Protein AF-A0A151RR38-F1 (afdb_monomer)

Secondary structure (DSSP, 8-state):
--HHHHHHHHHHHHHHHHHHHHHHHTT-EEEEETTEEEEE------THHHHHHHTTSS-HHHHHHHTTBTBTTGGGEEE-TTS-EEETTEEEPPS-HHHHHHHHHHHHHSTTT----HHHHHHHHTTTEE-TTHHHHHHHHHHT-HHHHHHT---SPP-PPP-PPPPPSSTTSSEEEEEE-SPPPPTT---EEEEEEETTT--EEEEEE-TT--HHHHHHHHHHHH-

Foldseek 3Di:
DPDVVVVVVVVVVVVVVVVVVVCVVLVWPWDDDPPDIDTDDDDDDDCLVVVLLVVPVPDPVLVVVVVVCPDPVNPQWDQDPSRFIGGVQAGERPPDPVNVCVLLCCCAVPPVNPRDALVVSCVVNVVHYDYPCSSVVSNVSSVPDPVNCVVPPPPDDDDDPDDDDDADPDWPPDKDWDKAAQAPQDPVRFGIWIWIAGRHVRDIDTHGHHPPDDPVRVVVVCVVPPD

Sequence (227 aa):
MGLGKSLHISSLMIHEMNLIEKFRDMSLSTIVSQDRIQLHVVQITSDLHGQIGEARVVNKFIQKKKRLVGQKDGEKFNIDQKGVLRFNDRIYVPNDSEIKKIILGEAHKSKLSIHPGATKMYQDLKRMFWWPKMKKEIAQYVATCLICQKAKIEHQKPTGMLQPLNIPEWKWDSIAMDFVVGLPRTIHKFDSIWVIVDRLTKSAHFLPINIRYSLEKLTELYIREIV

Solvent-accessible surface area (backbone atoms only — not comparable to full-atom values): 13826 Å² total; per-residue (Å²): 142,73,65,69,64,56,55,51,51,52,52,51,53,54,51,50,52,53,50,53,50,55,42,48,75,68,70,35,52,71,48,79,52,100,90,47,79,45,79,47,82,78,79,86,81,71,61,63,68,53,56,61,56,62,66,56,81,75,47,68,65,60,59,57,49,60,75,45,56,82,47,99,82,24,91,49,50,47,70,45,99,86,71,44,51,21,46,81,88,10,41,51,54,70,102,43,70,65,65,51,49,52,56,53,41,48,57,31,69,34,91,87,38,70,60,45,53,43,68,57,42,43,61,59,46,55,68,53,40,42,49,90,62,46,67,60,54,44,39,54,54,47,69,70,33,66,68,53,49,70,74,62,58,79,83,68,68,82,83,67,83,84,79,79,76,84,81,56,91,46,83,74,72,40,70,48,76,53,72,54,68,86,46,81,68,44,98,88,60,30,26,25,37,41,37,40,27,26,68,64,80,64,52,72,46,79,43,82,32,41,86,83,60,52,70,67,59,50,49,53,48,44,51,73,76,74,106

pLDDT: mean 77.0, std 17.87, range [40.34, 98.0]

InterPro domains:
  IPR012337 Ribonuclease H-like superfamily [SSF53098] (165-224)
  IPR041588 Integrase zinc-binding domain [PF17921] (97-152)

Structure (mmCIF, N/CA/C/O backbone):
data_AF-A0A151RR38-F1
#
_entry.id   AF-A0A151RR38-F1
#
loop_
_atom_site.group_PDB
_atom_site.id
_atom_site.type_symbol
_atom_site.label_atom_id
_atom_site.label_alt_id
_atom_site.label_comp_id
_atom_site.label_asym_id
_atom_site.label_entity_id
_atom_site.label_seq_id
_atom_site.pdbx_PDB_ins_code
_atom_site.Cartn_x
_atom_site.Cartn_y
_atom_site.Cartn_z
_atom_site.occupancy
_atom_site.B_iso_or_equiv
_atom_site.auth_seq_id
_atom_site.auth_comp_id
_atom_site.auth_asym_id
_atom_site.auth_atom_id
_atom_site.pdbx_PDB_model_num
ATOM 1 N N . MET A 1 1 ? -4.741 -54.712 -18.828 1.00 40.94 1 MET A N 1
ATOM 2 C CA . MET A 1 1 ? -4.699 -53.270 -18.485 1.00 40.94 1 MET A CA 1
ATOM 3 C C . MET A 1 1 ? -5.995 -52.884 -17.768 1.00 40.94 1 MET A C 1
ATOM 5 O O . MET A 1 1 ? -6.965 -52.578 -18.440 1.00 40.94 1 MET A O 1
ATOM 9 N N . GLY A 1 2 ? -6.068 -52.959 -16.433 1.00 44.19 2 GLY A N 1
ATOM 10 C CA . GLY A 1 2 ? -7.331 -52.691 -15.707 1.00 44.19 2 GLY A CA 1
ATOM 11 C C . GLY A 1 2 ? -7.201 -52.089 -14.302 1.00 44.19 2 GLY A C 1
ATOM 12 O O . GLY A 1 2 ? -8.190 -51.634 -13.746 1.00 44.19 2 GLY A O 1
ATOM 13 N N . LEU A 1 3 ? -5.992 -52.019 -13.737 1.00 40.66 3 LEU A N 1
ATOM 14 C CA . LEU A 1 3 ? -5.788 -51.642 -12.330 1.00 40.66 3 LEU A CA 1
ATOM 15 C C . LEU A 1 3 ? -5.740 -50.118 -12.085 1.00 40.66 3 LEU A C 1
ATOM 17 O O . LEU A 1 3 ? -6.120 -49.659 -11.015 1.00 40.66 3 LEU A O 1
ATOM 21 N N . GLY A 1 4 ? -5.343 -49.310 -13.078 1.00 42.28 4 GLY A N 1
ATOM 22 C CA . GLY A 1 4 ? -5.139 -47.861 -12.894 1.00 42.28 4 GLY A CA 1
ATOM 23 C C . GLY A 1 4 ? -6.421 -47.032 -12.728 1.00 42.28 4 GLY A C 1
ATOM 24 O O . GLY A 1 4 ? -6.436 -46.074 -11.963 1.00 42.28 4 GLY A O 1
ATOM 25 N N . LYS A 1 5 ? -7.520 -47.410 -13.400 1.00 40.34 5 LYS A N 1
ATOM 26 C CA . LYS A 1 5 ? -8.802 -46.684 -13.304 1.00 40.34 5 LYS A CA 1
ATOM 27 C C . LYS A 1 5 ? -9.519 -46.951 -11.977 1.00 40.34 5 LYS A C 1
ATOM 29 O O . LYS A 1 5 ? -10.080 -46.030 -11.398 1.00 40.34 5 LYS A O 1
ATOM 34 N N . SER A 1 6 ? -9.445 -48.188 -11.478 1.00 44.31 6 SER A N 1
ATOM 35 C CA . SER A 1 6 ? -10.013 -48.569 -10.179 1.00 44.31 6 SER A CA 1
ATOM 36 C C . SER A 1 6 ? -9.307 -47.851 -9.025 1.00 44.31 6 SER A C 1
ATOM 38 O O . SER A 1 6 ? -9.979 -47.261 -8.187 1.00 44.31 6 SER A O 1
ATOM 40 N N . LEU A 1 7 ? -7.969 -47.795 -9.032 1.00 50.72 7 LEU A N 1
ATOM 41 C CA . LEU A 1 7 ? -7.195 -47.066 -8.018 1.00 50.72 7 LEU A CA 1
ATOM 42 C C . LEU A 1 7 ? -7.486 -45.556 -8.019 1.00 50.72 7 LEU A C 1
ATOM 44 O O . LEU A 1 7 ? -7.574 -44.949 -6.954 1.00 50.72 7 LEU A O 1
ATOM 48 N N . HIS A 1 8 ? -7.678 -44.953 -9.196 1.00 40.53 8 HIS A N 1
ATOM 49 C CA . HIS A 1 8 ? -8.005 -43.530 -9.302 1.00 40.53 8 HIS A CA 1
ATOM 50 C C . HIS A 1 8 ? -9.407 -43.210 -8.759 1.00 40.53 8 HIS A C 1
ATOM 52 O O . HIS A 1 8 ? -9.566 -42.240 -8.022 1.00 40.53 8 HIS A O 1
ATOM 58 N N . ILE A 1 9 ? -10.402 -44.058 -9.046 1.00 43.72 9 ILE A N 1
ATOM 59 C CA . ILE A 1 9 ? -11.765 -43.921 -8.504 1.00 43.72 9 ILE A CA 1
ATOM 60 C C . ILE A 1 9 ? -11.765 -44.103 -6.981 1.00 43.72 9 ILE A C 1
ATOM 62 O O . ILE A 1 9 ? -12.357 -43.292 -6.274 1.00 43.72 9 ILE A O 1
ATOM 66 N N . SER A 1 10 ? -11.039 -45.095 -6.457 1.00 48.09 10 SER A N 1
ATOM 67 C CA . SER A 1 10 ? -10.891 -45.282 -5.008 1.00 48.09 10 SER A CA 1
ATOM 68 C C . SER A 1 10 ? -10.218 -44.078 -4.339 1.00 48.09 10 SER A C 1
ATOM 70 O O . SER A 1 10 ? -10.642 -43.653 -3.268 1.00 48.09 10 SER A O 1
ATOM 72 N N . SER A 1 11 ? -9.213 -43.473 -4.982 1.00 48.94 11 SER A N 1
ATOM 73 C CA . SER A 1 11 ? -8.561 -42.255 -4.483 1.00 48.94 11 SER A CA 1
ATOM 74 C C . SER A 1 11 ? -9.498 -41.043 -4.463 1.00 48.94 11 SER A C 1
ATOM 76 O O . SER A 1 11 ? -9.410 -40.238 -3.537 1.00 48.94 11 SER A O 1
ATOM 78 N N . LEU A 1 12 ? -10.373 -40.895 -5.464 1.00 48.50 12 LEU A N 1
ATOM 79 C CA . LEU A 1 12 ? -11.373 -39.822 -5.515 1.00 48.50 12 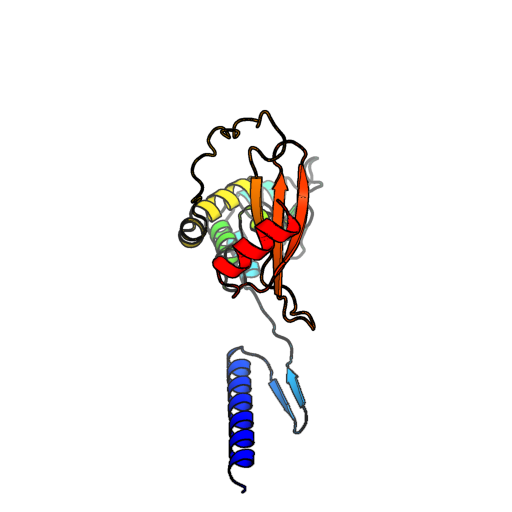LEU A CA 1
ATOM 80 C C . LEU A 1 12 ? -12.431 -39.998 -4.414 1.00 48.50 12 LEU A C 1
ATOM 82 O O . LEU A 1 12 ? -12.728 -39.038 -3.708 1.00 48.50 12 LEU A O 1
ATOM 86 N N . MET A 1 13 ? -12.894 -41.233 -4.194 1.00 58.41 13 MET A N 1
ATOM 87 C CA . MET A 1 13 ? -13.847 -41.580 -3.129 1.00 58.41 13 MET A CA 1
ATOM 88 C C . MET A 1 13 ? -13.268 -41.308 -1.731 1.00 58.41 13 MET A C 1
ATOM 90 O O . MET A 1 13 ? -13.941 -40.743 -0.873 1.00 58.41 13 MET A O 1
ATOM 94 N N . ILE A 1 14 ? -11.991 -41.641 -1.500 1.00 59.41 14 ILE A N 1
ATOM 95 C CA . ILE A 1 14 ? -11.304 -41.343 -0.230 1.00 59.41 14 ILE A CA 1
ATOM 96 C C . ILE A 1 14 ? -11.197 -39.828 -0.007 1.00 59.41 14 ILE A C 1
ATOM 98 O O . ILE A 1 14 ? -11.383 -39.354 1.114 1.00 59.41 14 ILE A O 1
ATOM 102 N N . HIS A 1 15 ? -10.913 -39.054 -1.060 1.00 59.53 15 HIS A N 1
ATOM 103 C CA . HIS A 1 15 ? -10.821 -37.596 -0.958 1.00 59.53 15 HIS A CA 1
ATOM 104 C C . HIS A 1 15 ? -12.177 -36.954 -0.645 1.00 59.53 15 HIS A C 1
ATOM 106 O O . HIS A 1 15 ? -12.242 -36.032 0.166 1.00 59.53 15 HIS A O 1
ATOM 112 N N . GLU A 1 16 ? -13.252 -37.475 -1.237 1.00 59.88 16 GLU A N 1
ATOM 113 C CA . GLU A 1 16 ? -14.625 -37.047 -0.975 1.00 59.88 16 GLU A CA 1
ATOM 114 C C . GLU A 1 16 ? -15.041 -37.331 0.475 1.00 59.88 16 GLU A C 1
ATOM 116 O O . GLU A 1 16 ? -15.534 -36.431 1.155 1.00 59.88 16 GLU A O 1
ATOM 121 N N . MET A 1 17 ? -14.741 -38.525 1.002 1.00 62.09 17 MET A N 1
ATOM 122 C CA . MET A 1 17 ? -15.005 -38.849 2.411 1.00 62.09 17 MET A CA 1
ATOM 123 C C . MET A 1 17 ? -14.223 -37.950 3.376 1.00 62.09 17 MET A C 1
ATOM 125 O O . MET A 1 17 ? -14.782 -37.478 4.364 1.00 62.09 17 MET A O 1
ATOM 129 N N . ASN A 1 18 ? -12.964 -37.637 3.059 1.00 67.88 18 ASN A N 1
ATOM 130 C CA . ASN A 1 18 ? -12.144 -36.723 3.859 1.00 67.88 18 ASN A CA 1
ATOM 131 C C . ASN A 1 18 ? -12.703 -35.285 3.839 1.00 67.88 18 ASN A C 1
ATOM 133 O O . ASN A 1 18 ? -12.650 -34.563 4.835 1.00 67.88 18 ASN A O 1
ATOM 137 N N . LEU A 1 19 ? -13.270 -34.861 2.705 1.00 61.22 19 LEU A N 1
ATOM 138 C CA . LEU A 1 19 ? -13.961 -33.578 2.582 1.00 61.22 19 LEU A CA 1
ATOM 139 C C . LEU A 1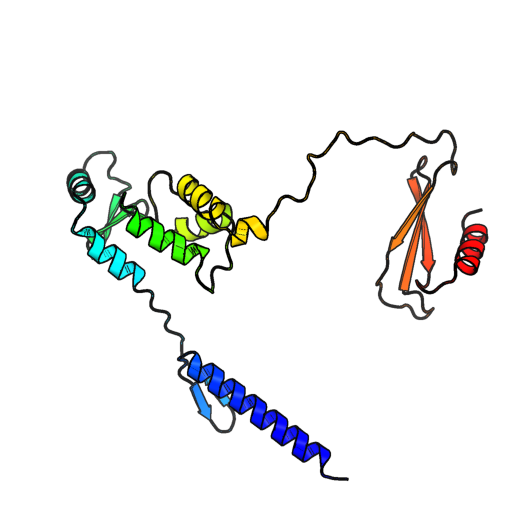 19 ? -15.234 -33.554 3.442 1.00 61.22 19 LEU A C 1
ATOM 141 O O . LEU A 1 19 ? -15.478 -32.576 4.145 1.00 61.22 19 LEU A O 1
ATOM 145 N N . ILE A 1 20 ? -16.013 -34.640 3.425 1.00 62.16 20 ILE A N 1
ATOM 146 C CA . ILE A 1 20 ? -17.238 -34.799 4.224 1.00 62.16 20 ILE A CA 1
ATOM 147 C C . ILE A 1 20 ? -16.928 -34.768 5.728 1.00 62.16 20 ILE A C 1
ATOM 149 O O . ILE A 1 20 ? -17.644 -34.096 6.472 1.00 62.16 20 ILE A O 1
ATOM 153 N N . GLU A 1 21 ? -15.857 -35.426 6.180 1.00 63.53 21 GLU A N 1
ATOM 154 C CA . GLU A 1 21 ? -15.401 -35.348 7.577 1.00 63.53 21 GLU A CA 1
ATOM 155 C C . GLU A 1 21 ? -15.015 -33.919 7.966 1.00 63.53 21 GLU A C 1
ATOM 157 O O . GLU A 1 21 ? -15.527 -33.399 8.954 1.00 63.53 21 GLU A O 1
ATOM 162 N N . LYS A 1 22 ? -14.238 -33.219 7.130 1.00 63.91 22 LYS A N 1
ATOM 163 C CA . LYS A 1 22 ? -13.900 -31.805 7.370 1.00 63.91 22 LYS A CA 1
ATOM 164 C C . LYS A 1 22 ? -15.134 -30.902 7.421 1.00 63.91 22 LYS A C 1
ATOM 166 O O . LYS A 1 22 ? -15.155 -29.940 8.186 1.00 63.91 22 LYS A O 1
ATOM 171 N N . PHE A 1 23 ? -16.167 -31.185 6.624 1.00 61.91 23 PHE A N 1
ATOM 172 C CA . PHE A 1 23 ? -17.433 -30.454 6.694 1.00 61.91 23 PHE A CA 1
ATOM 173 C C . PHE A 1 23 ? -18.220 -30.766 7.974 1.00 61.91 23 PHE A C 1
ATOM 175 O O . PHE A 1 23 ? -18.794 -29.843 8.556 1.00 61.91 23 PHE A O 1
ATOM 182 N N . ARG A 1 24 ? -18.205 -32.016 8.458 1.00 60.59 24 ARG A N 1
ATOM 183 C CA . ARG A 1 24 ? -18.766 -32.374 9.775 1.00 60.59 24 ARG A CA 1
ATOM 184 C C . ARG A 1 24 ? -18.029 -31.682 10.921 1.00 60.59 24 ARG A C 1
ATOM 186 O O . ARG A 1 24 ? -18.691 -31.155 11.811 1.00 60.59 24 ARG A O 1
ATOM 193 N N . ASP A 1 25 ? -16.702 -31.604 10.859 1.00 63.16 25 ASP A N 1
ATOM 194 C CA . ASP A 1 25 ? -15.873 -30.919 11.863 1.00 63.16 25 ASP A CA 1
ATOM 195 C C . ASP A 1 25 ? -16.155 -29.409 11.937 1.00 63.16 25 ASP A C 1
ATOM 197 O O . ASP A 1 25 ? -15.950 -28.776 12.972 1.00 63.16 25 ASP A O 1
ATOM 201 N N . MET A 1 26 ? -16.668 -28.816 10.853 1.00 61.44 26 MET A N 1
ATOM 202 C CA . MET A 1 26 ? -17.114 -27.418 10.807 1.00 61.44 26 MET A CA 1
ATOM 203 C C . MET A 1 26 ? -18.548 -27.207 11.333 1.00 61.44 26 MET A C 1
ATOM 205 O O . MET A 1 26 ? -19.105 -26.121 11.161 1.00 61.44 26 MET A O 1
ATOM 209 N N . SER A 1 27 ? -19.149 -28.215 11.979 1.00 58.12 27 SER A N 1
ATOM 210 C CA . SER A 1 27 ? -20.523 -28.192 12.511 1.00 58.12 27 SER A CA 1
ATOM 211 C C . SER A 1 27 ? -21.588 -27.857 11.457 1.00 58.12 27 SER A C 1
ATOM 213 O O . SER A 1 27 ? -22.626 -27.268 11.765 1.00 58.12 27 SER A O 1
ATOM 215 N N . LEU A 1 28 ? -21.337 -28.223 10.196 1.00 60.84 28 LEU A N 1
ATOM 216 C CA . LEU A 1 28 ? -22.297 -28.085 9.103 1.00 60.84 28 LEU A CA 1
ATOM 217 C C . LEU A 1 28 ? -23.291 -29.245 9.142 1.00 60.84 28 LEU A C 1
ATOM 219 O O . LEU A 1 28 ? -22.895 -30.411 9.194 1.00 60.84 28 LEU A O 1
ATOM 223 N N . SER A 1 29 ? -24.587 -28.949 9.039 1.00 61.28 29 SER A N 1
ATOM 224 C CA . SER A 1 29 ? -25.578 -29.997 8.787 1.00 61.28 29 SER A CA 1
ATOM 225 C C . SER A 1 29 ? -25.426 -30.463 7.336 1.00 61.28 29 SER A C 1
ATOM 227 O O . SER A 1 29 ? -25.749 -29.748 6.390 1.00 61.28 29 SER A O 1
ATOM 229 N N . THR A 1 30 ? -24.855 -31.654 7.166 1.00 60.41 30 THR A N 1
ATOM 230 C CA . THR A 1 30 ? -24.558 -32.269 5.867 1.00 60.41 30 THR A CA 1
ATOM 231 C C . THR A 1 30 ? -25.521 -33.429 5.634 1.00 60.41 30 THR A C 1
ATOM 233 O O . THR A 1 30 ? -25.564 -34.375 6.420 1.00 60.41 30 THR A O 1
ATOM 236 N N . ILE A 1 31 ? -26.306 -33.366 4.559 1.00 65.62 31 ILE A N 1
ATOM 237 C CA . ILE A 1 31 ? -27.141 -34.486 4.109 1.00 65.62 31 ILE A CA 1
ATOM 238 C C . ILE A 1 31 ? -26.537 -35.004 2.810 1.00 65.62 31 ILE A C 1
ATOM 240 O O . ILE A 1 31 ? -26.473 -34.289 1.809 1.00 65.62 31 ILE A O 1
ATOM 244 N N . VAL A 1 32 ? -26.079 -36.253 2.835 1.00 65.75 32 VAL A N 1
ATOM 245 C CA . VAL A 1 32 ? -25.532 -36.940 1.663 1.00 65.75 32 VAL A CA 1
ATOM 246 C C . VAL A 1 32 ? -26.615 -37.862 1.111 1.00 65.75 32 VAL A C 1
ATOM 248 O O . VAL A 1 32 ? -27.095 -38.752 1.808 1.00 65.75 32 VAL A O 1
ATOM 251 N N . SER A 1 33 ? -27.030 -37.617 -0.128 1.00 71.25 33 SER A N 1
ATOM 252 C CA . SER A 1 33 ? -27.881 -38.510 -0.924 1.00 71.25 33 SER A CA 1
ATOM 253 C C . SER A 1 33 ? -27.053 -39.126 -2.052 1.00 71.25 33 SER A C 1
ATOM 255 O O . SER A 1 33 ? -25.988 -38.607 -2.371 1.00 71.25 33 SER A O 1
ATOM 257 N N . GLN A 1 34 ? -27.563 -40.186 -2.688 1.00 67.88 34 GLN A N 1
ATOM 258 C CA . GLN A 1 34 ? -26.846 -40.946 -3.726 1.00 67.88 34 GLN A CA 1
ATOM 259 C C . GLN A 1 34 ? -26.250 -40.076 -4.853 1.00 67.88 34 GLN A C 1
ATOM 261 O O . GLN A 1 34 ? -25.154 -40.380 -5.302 1.00 67.88 34 GLN A O 1
ATOM 266 N N . ASP A 1 35 ? -26.904 -38.963 -5.219 1.00 65.19 35 ASP A N 1
ATOM 267 C CA . ASP A 1 35 ? -26.473 -38.080 -6.320 1.00 65.19 35 ASP A CA 1
ATOM 268 C C . ASP A 1 35 ? -26.217 -36.616 -5.909 1.00 65.19 35 ASP A C 1
ATOM 270 O O . ASP A 1 35 ? -26.013 -35.749 -6.762 1.00 65.19 35 ASP A O 1
ATOM 274 N N . ARG A 1 36 ? -26.290 -36.276 -4.614 1.00 52.12 36 ARG A N 1
ATOM 275 C CA . ARG A 1 36 ? -26.117 -34.880 -4.169 1.00 52.12 36 ARG A CA 1
ATOM 276 C C . ARG A 1 36 ? -25.706 -34.756 -2.713 1.00 52.12 36 ARG A C 1
ATOM 278 O O . ARG A 1 36 ? -26.236 -35.440 -1.840 1.00 52.12 36 ARG A O 1
ATOM 285 N N . ILE A 1 37 ? -24.842 -33.780 -2.459 1.00 64.56 37 ILE A N 1
ATOM 286 C CA . ILE A 1 37 ? -24.476 -33.320 -1.121 1.00 64.56 37 ILE A CA 1
ATOM 287 C C . ILE A 1 37 ? -25.211 -32.002 -0.869 1.00 64.56 37 ILE A C 1
ATOM 289 O O . ILE A 1 37 ? -25.023 -31.030 -1.602 1.00 64.56 37 ILE A O 1
ATOM 293 N N . GLN A 1 38 ? -26.065 -31.968 0.152 1.00 60.75 38 GLN A N 1
ATOM 294 C CA . GLN A 1 38 ? -26.758 -30.759 0.595 1.00 60.75 38 GLN A CA 1
ATOM 295 C C . GLN A 1 38 ? -26.143 -30.256 1.902 1.00 60.75 38 GLN A C 1
ATOM 297 O O . GLN A 1 38 ? -26.031 -30.995 2.882 1.00 60.75 38 GLN A O 1
ATOM 302 N N . LEU A 1 39 ? -25.741 -28.985 1.897 1.00 58.25 39 LEU A N 1
ATOM 303 C CA . LEU A 1 39 ? -25.210 -28.272 3.054 1.00 58.25 39 LEU A CA 1
ATOM 304 C C . LEU A 1 39 ? -26.298 -27.341 3.590 1.00 58.25 39 LEU A C 1
ATOM 306 O O . LEU A 1 39 ? -26.732 -26.425 2.890 1.00 58.25 39 LEU A O 1
ATOM 310 N N . HIS A 1 40 ? -26.737 -27.569 4.822 1.00 61.81 40 HIS A N 1
ATOM 311 C CA . HIS A 1 40 ? -27.640 -26.670 5.529 1.00 61.81 40 HIS A CA 1
ATOM 312 C C . HIS A 1 40 ? -26.851 -25.632 6.353 1.00 61.81 40 HIS A C 1
ATOM 314 O O . HIS A 1 40 ? -25.685 -25.816 6.700 1.00 61.81 40 HIS A O 1
ATOM 320 N N . VAL A 1 41 ? -27.507 -24.489 6.574 1.00 56.06 41 VAL A N 1
ATOM 321 C CA . VAL A 1 41 ? -26.966 -23.190 7.017 1.00 56.06 41 VAL A CA 1
ATOM 322 C C . VAL A 1 41 ? -25.975 -23.276 8.189 1.00 56.06 41 VAL A C 1
ATOM 324 O O . VAL A 1 41 ? -26.289 -23.824 9.242 1.00 56.06 41 VAL A O 1
ATOM 327 N N . VAL A 1 42 ? -24.815 -22.618 8.041 1.00 53.19 42 VAL A N 1
ATOM 328 C CA . VAL A 1 42 ? -23.936 -22.255 9.167 1.00 53.19 42 VAL A CA 1
ATOM 329 C C . VAL A 1 42 ? -24.614 -21.148 9.968 1.00 53.19 42 VAL A C 1
ATOM 331 O O . VAL A 1 42 ? -24.698 -20.007 9.508 1.00 53.19 42 VAL A O 1
ATOM 334 N N . GLN A 1 43 ? -25.049 -21.446 11.188 1.00 45.62 43 GLN A N 1
ATOM 335 C CA . GLN A 1 43 ? -25.495 -20.413 12.115 1.00 45.62 43 GLN A CA 1
ATOM 336 C C . GLN A 1 43 ? -24.322 -19.981 13.005 1.00 45.62 43 GLN A C 1
ATOM 338 O O . GLN A 1 43 ? -24.063 -20.566 14.051 1.00 45.62 43 GLN A O 1
ATOM 343 N N . ILE A 1 44 ? -23.591 -18.945 12.580 1.00 50.34 44 ILE A N 1
ATOM 344 C CA . ILE A 1 44 ? -22.544 -18.323 13.404 1.00 50.34 44 ILE A CA 1
ATOM 345 C C . ILE A 1 44 ? -23.229 -17.431 14.443 1.00 50.34 44 ILE A C 1
ATOM 347 O O . ILE A 1 44 ? -23.639 -16.310 14.141 1.00 50.34 44 ILE A O 1
ATOM 351 N N . THR A 1 45 ? -23.372 -17.917 15.673 1.00 45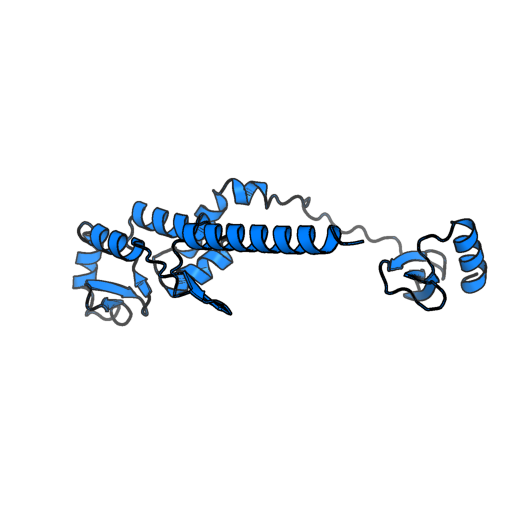.06 45 THR A N 1
ATOM 352 C CA . THR A 1 45 ? -23.824 -17.093 16.799 1.00 45.06 45 THR A CA 1
ATOM 353 C C . THR A 1 45 ? -22.617 -16.515 17.526 1.00 45.06 45 THR A C 1
ATOM 355 O O . THR A 1 45 ? -21.805 -17.260 18.065 1.00 45.06 45 THR A O 1
ATOM 358 N N . SER A 1 46 ? -22.499 -15.188 17.561 1.00 52.12 46 SER A N 1
ATOM 359 C CA . SER A 1 46 ? -21.558 -14.492 18.441 1.00 52.12 46 SER A CA 1
ATOM 360 C C . SER A 1 46 ? -22.294 -14.079 19.718 1.00 52.12 46 SER A C 1
ATOM 362 O O . SER A 1 46 ? -23.265 -13.320 19.660 1.00 52.12 46 SER A O 1
ATOM 364 N N . ASP A 1 47 ? -21.842 -14.570 20.873 1.00 55.09 47 ASP A N 1
ATOM 365 C CA . ASP A 1 47 ? -22.358 -14.193 22.198 1.00 55.09 47 ASP A CA 1
ATOM 366 C C . ASP A 1 47 ? -21.937 -12.773 22.621 1.00 55.09 47 ASP A C 1
ATOM 368 O O . ASP A 1 47 ? -22.420 -12.246 23.622 1.00 55.09 47 ASP A O 1
ATOM 372 N N . LEU A 1 48 ? -21.091 -12.116 21.824 1.00 56.19 48 LEU A N 1
ATOM 373 C CA . LEU A 1 48 ? -20.548 -10.782 22.062 1.00 56.19 48 LEU A CA 1
ATOM 374 C C . LEU A 1 48 ? -21.663 -9.747 22.274 1.00 56.19 48 LEU A C 1
ATOM 376 O O . LEU A 1 48 ? -21.546 -8.859 23.114 1.00 56.19 48 LEU A O 1
ATOM 380 N N . HIS A 1 49 ? -22.797 -9.893 21.581 1.00 52.72 49 HIS A N 1
ATOM 381 C CA . HIS A 1 49 ? -23.982 -9.058 21.809 1.00 52.72 49 HIS A CA 1
ATOM 382 C C . HIS A 1 49 ? -24.624 -9.272 23.193 1.00 52.72 49 HIS A C 1
ATOM 384 O O . HIS A 1 49 ? -25.134 -8.308 23.771 1.00 52.72 49 HIS A O 1
ATOM 390 N N . GLY A 1 50 ? -24.598 -10.502 23.716 1.00 51.81 50 GLY A N 1
ATOM 391 C CA . GLY A 1 50 ? -25.076 -10.868 25.053 1.00 51.81 50 GLY A CA 1
ATOM 392 C C . GLY A 1 50 ? -24.117 -10.418 26.155 1.00 51.81 50 GLY A C 1
ATOM 393 O O . GLY A 1 50 ? -24.554 -9.771 27.103 1.00 51.81 50 GLY A O 1
ATOM 394 N N . GLN A 1 51 ? -22.807 -10.607 25.965 1.00 54.59 51 GLN A N 1
ATOM 395 C CA . GLN A 1 51 ? -21.769 -10.137 26.894 1.00 54.59 51 GLN A CA 1
ATOM 396 C C . GLN A 1 51 ? -21.747 -8.600 27.015 1.00 54.59 51 GLN A C 1
ATOM 398 O O . GLN A 1 51 ? -21.667 -8.048 28.114 1.00 54.59 51 GLN A O 1
ATOM 403 N N . ILE A 1 52 ? -21.912 -7.876 25.897 1.00 55.47 52 ILE A N 1
ATOM 404 C CA . ILE A 1 52 ? -22.119 -6.413 25.907 1.00 55.47 52 ILE A CA 1
ATOM 405 C C . ILE A 1 52 ? -23.443 -6.058 26.604 1.00 55.47 52 ILE A C 1
ATOM 407 O O . ILE A 1 52 ? -23.570 -4.965 27.153 1.00 55.47 52 ILE A O 1
ATOM 411 N N . GLY A 1 53 ? -24.437 -6.949 26.566 1.00 53.19 53 GLY A N 1
ATOM 412 C CA . GLY A 1 53 ? -25.712 -6.839 27.272 1.00 53.19 53 GLY A CA 1
ATOM 413 C C . GLY A 1 53 ? -25.570 -6.897 28.795 1.00 53.19 53 GLY A C 1
ATOM 414 O O . GLY A 1 53 ? -26.106 -6.027 29.478 1.00 53.19 53 GLY A O 1
ATOM 415 N N . GLU A 1 54 ? -24.816 -7.862 29.318 1.00 48.59 54 GLU A N 1
ATOM 416 C CA . GLU A 1 54 ? -24.617 -8.079 30.761 1.00 48.59 54 GLU A CA 1
ATOM 417 C C . GLU A 1 54 ? -23.684 -7.042 31.397 1.00 48.59 54 GLU A C 1
ATOM 419 O O . GLU A 1 54 ? -23.978 -6.508 32.471 1.00 48.59 54 GLU A O 1
ATOM 424 N N . ALA A 1 55 ? -22.631 -6.623 30.686 1.00 49.69 55 ALA A N 1
ATOM 425 C CA . ALA A 1 55 ? -21.719 -5.575 31.153 1.00 49.69 55 ALA A CA 1
ATOM 426 C C . ALA A 1 55 ? -22.394 -4.184 31.318 1.00 49.69 55 ALA A C 1
ATOM 428 O O . ALA A 1 55 ? -21.785 -3.225 31.801 1.00 49.69 55 ALA A O 1
ATOM 429 N N . ARG A 1 56 ? -23.681 -4.041 30.956 1.00 52.03 56 ARG A N 1
ATOM 430 C CA . ARG A 1 56 ? -24.464 -2.792 31.067 1.00 52.03 56 ARG A CA 1
ATOM 431 C C . ARG A 1 56 ? -25.053 -2.512 32.439 1.00 52.03 56 ARG A C 1
ATOM 433 O O . ARG A 1 56 ? -25.467 -1.372 32.662 1.00 52.03 56 ARG A O 1
ATOM 440 N N . VAL A 1 57 ? -25.093 -3.482 33.352 1.00 49.00 57 VAL A N 1
ATOM 441 C CA . VAL A 1 57 ? -25.695 -3.260 34.681 1.00 49.00 57 VAL A CA 1
ATOM 442 C C . VAL A 1 57 ? -24.826 -2.331 35.547 1.00 49.00 57 VAL A C 1
ATOM 444 O O . VAL A 1 57 ? -25.337 -1.640 36.424 1.00 49.00 57 VAL A O 1
ATOM 447 N N . VAL A 1 58 ? -23.528 -2.208 35.247 1.00 46.22 58 VAL A N 1
ATOM 448 C CA . VAL A 1 58 ? -22.562 -1.573 36.161 1.00 46.22 58 VAL A CA 1
ATOM 449 C C . VAL A 1 58 ? -22.345 -0.073 35.898 1.00 46.22 58 VAL A C 1
ATOM 451 O O . VAL A 1 58 ? -21.926 0.671 36.788 1.00 46.22 58 VAL A O 1
ATOM 454 N N . ASN A 1 59 ? -22.640 0.441 34.698 1.00 52.66 59 ASN A N 1
ATOM 455 C CA . ASN A 1 59 ? -22.132 1.763 34.329 1.00 52.66 59 ASN A CA 1
ATOM 456 C C . ASN A 1 59 ? -23.091 2.924 34.678 1.00 52.66 59 ASN A C 1
ATOM 458 O O . ASN A 1 59 ? -24.008 3.261 33.919 1.00 52.66 59 ASN A O 1
ATOM 462 N N . LYS A 1 60 ? -22.809 3.609 35.801 1.00 54.84 60 LYS A N 1
ATOM 463 C CA . LYS A 1 60 ? -23.464 4.860 36.260 1.00 54.84 60 LYS A CA 1
ATOM 464 C C . LYS A 1 60 ? -23.577 5.935 35.158 1.00 54.84 60 LYS A C 1
ATOM 466 O O . LYS A 1 60 ? -24.492 6.758 35.193 1.00 54.84 60 LYS A O 1
ATOM 471 N N . PHE A 1 61 ? -22.701 5.916 34.146 1.00 53.47 61 PHE A N 1
ATOM 472 C CA . PHE A 1 61 ? -22.728 6.848 33.012 1.00 53.47 61 PHE A CA 1
ATOM 473 C C . PHE A 1 61 ? -23.901 6.604 32.047 1.00 53.47 61 PHE A C 1
ATOM 475 O O . PHE A 1 61 ? -24.510 7.561 31.565 1.00 53.47 61 PHE A O 1
ATOM 482 N N . ILE A 1 62 ? -24.267 5.338 31.802 1.00 56.72 62 ILE A N 1
ATOM 483 C CA . ILE A 1 62 ? -25.430 4.985 30.971 1.00 56.72 62 ILE A CA 1
ATOM 484 C C . ILE A 1 62 ? -26.707 5.443 31.675 1.00 56.72 62 ILE A C 1
ATOM 486 O O . ILE A 1 62 ? -27.575 6.029 31.040 1.00 56.72 62 ILE A O 1
ATOM 490 N N . GLN A 1 63 ? -26.797 5.255 32.995 1.00 57.38 63 GLN A N 1
ATOM 491 C CA . GLN A 1 63 ? -27.936 5.730 33.786 1.00 57.38 63 GLN A CA 1
ATOM 492 C C . GLN A 1 63 ? -28.047 7.263 33.783 1.00 57.38 63 GLN A C 1
ATOM 494 O O . GLN A 1 63 ? -29.146 7.795 33.634 1.00 57.38 63 GLN A O 1
ATOM 499 N N . LYS A 1 64 ? -26.920 7.986 33.874 1.00 57.19 64 LYS A N 1
ATOM 500 C CA . LYS A 1 64 ? -26.901 9.458 33.817 1.00 57.19 64 LYS A CA 1
ATOM 501 C C . LYS A 1 64 ? -27.336 9.992 32.448 1.00 57.19 64 LYS A C 1
ATOM 503 O O . LYS A 1 64 ? -28.097 10.951 32.397 1.00 57.19 64 LYS A O 1
ATOM 508 N N . LYS A 1 65 ? -26.921 9.351 31.345 1.00 57.28 65 LYS A N 1
ATOM 509 C CA . LYS A 1 65 ? -27.378 9.720 29.994 1.00 57.28 65 LYS A CA 1
ATOM 510 C C . LYS A 1 65 ? -28.799 9.258 29.674 1.00 57.28 65 LYS A C 1
ATOM 512 O O . LYS A 1 65 ? -29.486 9.996 28.985 1.00 57.28 65 LYS A O 1
ATOM 517 N N . LYS A 1 66 ? -29.276 8.131 30.221 1.00 56.41 66 LYS A N 1
ATOM 518 C CA . LYS A 1 66 ? -30.695 7.725 30.141 1.00 56.41 66 LYS A CA 1
ATOM 519 C C . LYS A 1 66 ? -31.632 8.826 30.657 1.00 56.41 66 LYS A C 1
ATOM 521 O O . LYS A 1 66 ? -32.683 9.026 30.072 1.00 56.41 66 LYS A O 1
ATOM 526 N N . ARG A 1 67 ? -31.225 9.577 31.692 1.00 53.38 67 ARG A N 1
ATOM 527 C CA . ARG A 1 67 ? -31.976 10.733 32.228 1.00 53.38 67 ARG A CA 1
ATOM 528 C C . ARG A 1 67 ? -31.922 11.992 31.347 1.00 53.38 67 ARG A C 1
ATOM 530 O O . ARG A 1 67 ? -32.708 12.900 31.562 1.00 53.38 67 ARG A O 1
ATOM 537 N N . LEU A 1 68 ? -30.990 12.057 30.393 1.00 51.88 68 LEU A N 1
ATOM 538 C CA . LEU A 1 68 ? -30.794 13.187 29.472 1.00 51.88 68 LEU A CA 1
ATOM 539 C C . LEU A 1 68 ? -31.379 12.924 28.072 1.00 51.88 68 LEU A C 1
ATOM 541 O O . LEU A 1 68 ? -31.402 13.835 27.245 1.00 51.88 68 LEU A O 1
ATOM 545 N N . VAL A 1 69 ? -31.854 11.701 27.797 1.00 53.31 69 VAL A N 1
ATOM 546 C CA . VAL A 1 69 ? -32.636 11.376 26.594 1.00 53.31 69 VAL A CA 1
ATOM 547 C C . VAL A 1 69 ? -33.986 12.087 26.732 1.00 53.31 69 VAL A C 1
ATOM 549 O O . VAL A 1 69 ? -34.873 11.608 27.430 1.00 53.31 69 VAL A O 1
ATOM 552 N N . GLY A 1 70 ? -34.087 13.287 26.155 1.00 51.91 70 GLY A N 1
ATOM 553 C CA . GLY A 1 70 ? -35.2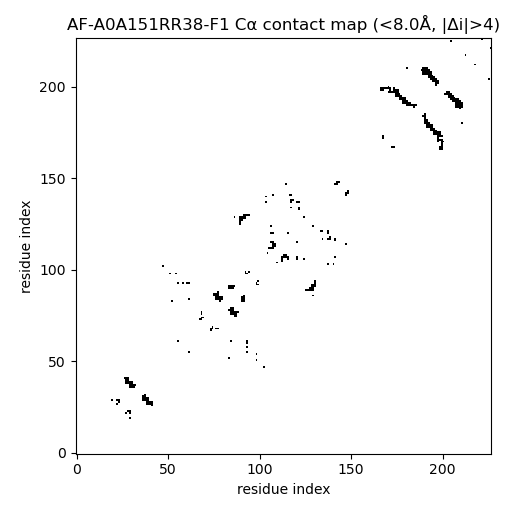59 14.163 26.272 1.00 51.91 70 GLY A CA 1
ATOM 554 C C . GLY A 1 70 ? -34.959 15.670 26.273 1.00 51.91 70 GLY A C 1
ATOM 555 O O . GLY A 1 70 ? -35.882 16.461 26.123 1.00 51.91 70 GLY A O 1
ATOM 556 N N . GLN A 1 71 ? -33.696 16.099 26.398 1.00 49.12 71 GLN A N 1
ATOM 557 C CA . GLN A 1 71 ? -33.291 17.498 26.158 1.00 49.12 71 GLN A CA 1
ATOM 558 C C . GLN A 1 71 ? -32.476 17.619 24.867 1.00 49.12 71 GLN A C 1
ATOM 560 O O . GLN A 1 71 ? -31.845 16.648 24.472 1.00 49.12 71 GLN A O 1
ATOM 565 N N . LYS A 1 72 ? -32.507 18.806 24.235 1.00 46.28 72 LYS A N 1
ATOM 566 C CA . LYS A 1 72 ? -32.143 19.175 22.840 1.00 46.28 72 LYS A CA 1
ATOM 567 C C . LYS A 1 72 ? -30.911 18.519 22.159 1.00 46.28 72 LYS A C 1
ATOM 569 O O . LYS A 1 72 ? -30.817 18.593 20.944 1.00 46.28 72 LYS A O 1
ATOM 574 N N . ASP A 1 73 ? -30.025 17.828 22.878 1.00 47.12 73 ASP A N 1
ATOM 575 C CA . ASP A 1 73 ? -28.952 16.962 22.335 1.00 47.12 73 ASP A CA 1
ATOM 576 C C . ASP A 1 73 ? -29.367 15.476 22.151 1.00 47.12 73 ASP A C 1
ATOM 578 O O . ASP A 1 73 ? -28.581 14.632 21.704 1.00 47.12 73 ASP A O 1
ATOM 582 N N . GLY A 1 74 ? -30.599 15.130 22.537 1.00 51.50 74 GLY A N 1
ATOM 583 C CA . GLY A 1 74 ? -31.144 13.773 22.615 1.00 51.50 74 GLY A CA 1
ATOM 584 C C . GLY A 1 74 ? -31.660 13.189 21.301 1.00 51.50 74 GLY A C 1
ATOM 585 O O . GLY A 1 74 ? -31.879 11.985 21.248 1.00 51.50 74 GLY A O 1
ATOM 586 N N . GLU A 1 75 ? -31.781 13.978 20.230 1.00 53.12 75 GLU A N 1
ATOM 587 C CA . GLU A 1 75 ? -32.340 13.518 18.942 1.00 53.12 75 GLU A CA 1
ATOM 588 C C . GLU A 1 75 ? -31.543 12.379 18.284 1.00 53.12 75 GLU A C 1
ATOM 590 O O . GLU A 1 75 ? -32.048 11.678 17.413 1.00 53.12 75 GLU A O 1
ATOM 595 N N . LYS A 1 76 ? -30.287 12.167 18.697 1.00 64.12 76 LYS A N 1
ATOM 596 C CA . LYS A 1 76 ? -29.406 11.141 18.119 1.00 64.12 76 LYS A CA 1
ATOM 597 C C . LYS A 1 76 ? -29.284 9.874 18.960 1.00 64.12 76 LYS A C 1
ATOM 599 O O . LYS A 1 76 ? -28.676 8.914 18.483 1.00 64.12 76 LYS A O 1
ATOM 604 N N . PHE A 1 77 ? -29.788 9.864 20.197 1.00 68.38 77 PHE A N 1
ATOM 605 C CA . PHE A 1 77 ? -29.640 8.742 21.126 1.00 68.38 77 PHE A CA 1
ATOM 606 C C . PHE A 1 77 ? -30.983 8.066 21.399 1.00 68.38 77 PHE A C 1
ATOM 608 O O . PHE A 1 77 ? -31.844 8.646 22.048 1.00 68.38 77 PHE A O 1
ATOM 615 N N . ASN A 1 78 ? -31.112 6.803 20.990 1.00 74.62 78 ASN A N 1
ATOM 616 C CA . ASN A 1 78 ? -32.341 6.021 21.143 1.00 74.62 78 ASN A CA 1
ATOM 617 C C . ASN A 1 78 ? -32.074 4.787 22.005 1.00 74.62 78 ASN A C 1
ATOM 619 O O . ASN A 1 78 ? -30.954 4.278 22.036 1.00 74.62 78 ASN A O 1
ATOM 623 N N . ILE A 1 79 ? -33.091 4.287 22.701 1.00 70.94 79 ILE A N 1
ATOM 624 C CA . ILE A 1 79 ? -33.000 3.032 23.452 1.00 70.94 79 ILE A CA 1
ATOM 625 C C . ILE A 1 79 ? -33.839 1.988 22.721 1.00 70.94 79 ILE A C 1
ATOM 627 O O . ILE A 1 79 ? -35.019 2.206 22.473 1.00 70.94 79 ILE A O 1
ATOM 631 N N . ASP A 1 80 ? -33.212 0.875 22.351 1.00 67.81 80 ASP A N 1
ATOM 632 C CA . ASP A 1 80 ? -33.879 -0.261 21.706 1.00 67.81 80 ASP A CA 1
ATOM 633 C C . ASP A 1 80 ? -34.764 -1.025 22.715 1.00 67.81 80 ASP A C 1
ATOM 635 O O . ASP A 1 80 ? -34.541 -0.938 23.926 1.00 67.81 80 ASP A O 1
ATOM 639 N N . GLN A 1 81 ? -35.696 -1.853 22.238 1.00 60.25 81 GLN A N 1
ATOM 640 C CA . GLN A 1 81 ? -36.600 -2.684 23.057 1.00 60.25 81 GLN A CA 1
ATOM 641 C C . GLN A 1 81 ? -35.844 -3.596 24.044 1.00 60.25 81 GLN A C 1
ATOM 643 O O . GLN A 1 81 ? -36.357 -3.961 25.096 1.00 60.25 81 GLN A O 1
ATOM 648 N N . LYS A 1 82 ? -34.578 -3.911 23.738 1.00 63.53 82 LYS A N 1
ATOM 649 C CA . LYS A 1 82 ? -33.651 -4.687 24.582 1.00 63.53 82 LYS A CA 1
ATOM 650 C C . LYS A 1 82 ? -32.854 -3.833 25.586 1.00 63.53 82 LYS A C 1
ATOM 652 O O . LYS A 1 82 ? -31.838 -4.281 26.113 1.00 63.53 82 LYS A O 1
ATOM 657 N N . GLY A 1 83 ? -33.227 -2.568 25.793 1.00 65.00 83 GLY A N 1
ATOM 658 C CA . GLY A 1 83 ? -32.537 -1.638 26.695 1.00 65.00 83 GLY A CA 1
ATOM 659 C C . GLY A 1 83 ? -31.157 -1.169 26.208 1.00 65.00 83 GLY A C 1
ATOM 660 O O . GLY A 1 83 ? -30.378 -0.625 26.998 1.00 65.00 83 GLY A O 1
ATOM 661 N N . VAL A 1 84 ? -30.836 -1.380 24.925 1.00 67.81 84 VAL A N 1
ATOM 662 C CA . VAL A 1 84 ? -29.557 -1.005 24.300 1.00 67.81 84 VAL A CA 1
ATOM 663 C C . VAL A 1 84 ? -29.566 0.482 23.968 1.00 67.81 84 VAL A C 1
ATOM 665 O O . VAL A 1 84 ? -30.407 0.920 23.190 1.00 67.81 84 VAL A O 1
ATOM 668 N N . LEU A 1 85 ? -28.598 1.247 24.478 1.00 76.75 85 LEU A N 1
ATOM 669 C CA . LEU A 1 85 ? -28.388 2.616 24.011 1.00 76.75 85 LEU A CA 1
ATOM 670 C C . LEU A 1 85 ? -27.787 2.584 22.599 1.00 76.75 85 LEU A C 1
ATOM 672 O O . LEU A 1 85 ? -26.738 1.973 22.382 1.00 76.75 85 LEU A O 1
ATOM 676 N N . ARG A 1 86 ? -28.436 3.256 21.653 1.00 78.75 86 ARG A N 1
ATOM 677 C CA . ARG A 1 86 ? -27.981 3.441 20.278 1.00 78.75 86 ARG A CA 1
ATOM 678 C C . ARG A 1 86 ? -27.720 4.915 19.988 1.00 78.75 86 ARG A C 1
ATOM 680 O O . ARG A 1 86 ? -28.407 5.779 20.518 1.00 78.75 86 ARG A O 1
ATOM 687 N N . PHE A 1 87 ? -26.741 5.195 19.135 1.00 78.06 87 PHE A N 1
ATOM 688 C CA . PHE A 1 87 ? -26.457 6.512 18.577 1.00 78.06 87 PHE A CA 1
ATOM 689 C C . PHE A 1 87 ? -26.505 6.434 17.051 1.00 78.06 87 PHE A C 1
ATOM 691 O O . PHE A 1 87 ? -25.696 5.711 16.467 1.00 78.06 87 PHE A O 1
ATOM 698 N N . ASN A 1 88 ? -27.430 7.149 16.401 1.00 79.44 88 ASN A N 1
ATOM 699 C CA . ASN A 1 88 ? -27.678 7.038 14.952 1.00 79.44 88 ASN A CA 1
ATOM 700 C C . ASN A 1 88 ? -27.789 5.569 14.484 1.00 79.44 88 ASN A C 1
ATOM 702 O O . ASN A 1 88 ? -27.067 5.141 13.585 1.00 79.44 88 ASN A O 1
ATOM 706 N N . ASP A 1 89 ? -28.627 4.791 15.174 1.00 80.94 89 ASP A N 1
ATOM 707 C CA . ASP A 1 89 ? -28.858 3.352 14.957 1.00 80.94 89 ASP A CA 1
ATOM 708 C C . ASP A 1 89 ? -27.658 2.407 15.210 1.00 80.94 89 ASP A C 1
ATOM 710 O O . ASP A 1 89 ? -27.730 1.200 14.995 1.00 80.94 89 ASP A O 1
ATOM 714 N N . ARG A 1 90 ? -26.553 2.916 15.763 1.00 82.62 90 ARG A N 1
ATOM 715 C CA . ARG A 1 90 ? -25.379 2.107 16.143 1.00 82.62 90 ARG A CA 1
ATOM 716 C C . ARG A 1 90 ? -25.341 1.867 17.634 1.00 82.62 90 ARG A C 1
ATOM 718 O O . ARG A 1 90 ? -25.649 2.767 18.404 1.00 82.62 90 ARG A O 1
ATOM 725 N N . ILE A 1 91 ? -24.881 0.701 18.064 1.00 82.38 91 ILE A N 1
ATOM 726 C CA . ILE A 1 91 ? -24.751 0.357 19.480 1.00 82.38 91 ILE A CA 1
ATOM 727 C C . ILE A 1 91 ? -23.724 1.280 20.140 1.00 82.38 91 ILE A C 1
ATOM 729 O O . ILE A 1 91 ? -22.550 1.300 19.763 1.00 82.38 91 ILE A O 1
ATOM 733 N N . TYR A 1 92 ? -24.164 2.030 21.150 1.00 82.88 92 TYR A N 1
ATOM 734 C CA . TYR A 1 92 ? -23.273 2.823 21.982 1.00 82.88 92 TYR A CA 1
ATOM 735 C C . TYR A 1 92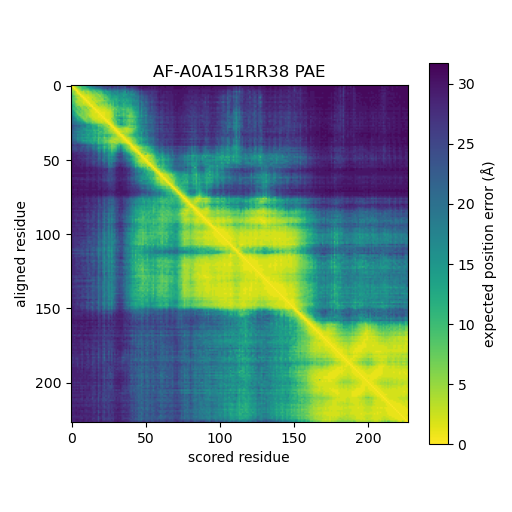 ? -22.464 1.888 22.881 1.00 82.88 92 TYR A C 1
ATOM 737 O O . TYR A 1 92 ? -23.028 1.173 23.715 1.00 82.88 92 TYR A O 1
ATOM 745 N N . VAL A 1 93 ? -21.142 1.916 22.731 1.00 82.25 93 VAL A N 1
ATOM 746 C CA . VAL A 1 93 ? -20.234 1.167 23.601 1.00 82.25 93 VAL A CA 1
ATOM 747 C C . VAL A 1 93 ? -19.861 2.059 24.791 1.00 82.25 93 VAL A C 1
ATOM 749 O O . VAL A 1 93 ? -19.362 3.171 24.589 1.00 82.25 93 VAL A O 1
ATOM 752 N N . PRO A 1 94 ? -20.115 1.617 26.037 1.00 79.06 94 PRO A N 1
ATOM 753 C CA . PRO A 1 94 ? -19.728 2.359 27.234 1.00 79.06 94 PRO A CA 1
ATOM 754 C C . PRO A 1 94 ? -18.221 2.619 27.289 1.00 79.06 94 PRO A C 1
ATOM 756 O O . PRO A 1 94 ? -17.432 1.950 26.623 1.00 79.06 94 PRO A O 1
ATOM 759 N N . ASN A 1 95 ? -17.799 3.581 28.114 1.00 79.94 95 ASN A N 1
ATOM 760 C CA . ASN A 1 95 ? -16.374 3.806 28.360 1.00 79.94 95 ASN A CA 1
ATOM 761 C C . ASN A 1 95 ? -15.813 2.753 29.331 1.00 79.94 95 ASN A C 1
ATOM 763 O O . ASN A 1 95 ? -15.346 3.086 30.414 1.00 79.94 95 ASN A O 1
ATOM 767 N N . ASP A 1 96 ? -15.934 1.491 28.936 1.00 80.50 96 ASP A N 1
ATOM 768 C CA . ASP A 1 96 ? -15.422 0.314 29.619 1.00 80.50 96 ASP A CA 1
ATOM 769 C C . ASP A 1 96 ? -14.297 -0.278 28.764 1.00 80.50 96 ASP A C 1
ATOM 771 O O . ASP A 1 96 ? -14.491 -0.578 27.580 1.00 80.50 96 ASP A O 1
ATOM 775 N N . SER A 1 97 ? -13.100 -0.381 29.340 1.00 81.12 97 SER A N 1
ATOM 776 C CA . SER A 1 97 ? -11.925 -0.878 28.629 1.00 81.12 97 SER A CA 1
ATOM 777 C C . SER A 1 97 ? -12.039 -2.351 28.256 1.00 81.12 97 SER A C 1
ATOM 779 O O . SER A 1 97 ? -11.510 -2.731 27.213 1.00 81.12 97 SER A O 1
ATOM 781 N N . GLU A 1 98 ? -12.719 -3.171 29.057 1.00 83.56 98 GLU A N 1
ATOM 782 C CA . GLU A 1 98 ? -12.819 -4.610 28.805 1.00 83.56 98 GLU A CA 1
ATOM 783 C C . GLU A 1 98 ? -13.739 -4.889 27.619 1.00 83.56 98 GLU A C 1
ATOM 785 O O . GLU A 1 98 ? -13.336 -5.559 26.668 1.00 83.56 98 GLU A O 1
ATOM 790 N N . ILE A 1 99 ? -14.911 -4.248 27.575 1.00 81.38 99 ILE A N 1
ATOM 791 C CA . ILE A 1 99 ? -15.830 -4.369 26.432 1.00 81.38 99 ILE A CA 1
ATOM 792 C C . ILE A 1 99 ? -15.146 -3.926 25.132 1.00 81.38 99 ILE A C 1
ATOM 794 O O . ILE A 1 99 ? -15.226 -4.602 24.103 1.00 81.38 99 ILE A O 1
ATOM 798 N N . LYS A 1 100 ? -14.444 -2.787 25.172 1.00 87.69 100 LYS A N 1
ATOM 799 C CA . LYS A 1 100 ? -13.709 -2.275 24.011 1.00 87.69 100 LYS A CA 1
ATOM 800 C C . LYS A 1 100 ? -12.627 -3.255 23.558 1.00 87.69 100 LYS A C 1
ATOM 802 O O . LYS A 1 100 ? -12.507 -3.492 22.360 1.00 87.69 100 LYS A O 1
ATOM 807 N N . LYS A 1 101 ? -11.861 -3.846 24.482 1.00 87.12 101 LYS A N 1
ATOM 808 C CA . LYS A 1 101 ? -10.828 -4.842 24.152 1.00 87.12 101 LYS A CA 1
ATOM 809 C C . LYS A 1 101 ? -11.412 -6.083 23.486 1.00 87.12 101 LYS A C 1
ATOM 811 O O . LYS A 1 101 ? -10.791 -6.567 22.545 1.00 87.12 101 LYS A O 1
ATOM 816 N N . ILE A 1 102 ? -12.572 -6.565 23.930 1.00 86.44 102 ILE A N 1
ATOM 817 C CA . ILE A 1 102 ? -13.244 -7.726 23.327 1.00 86.44 102 ILE A CA 1
ATOM 818 C C . ILE A 1 102 ? -13.660 -7.401 21.885 1.00 86.44 102 ILE A C 1
ATOM 820 O O . ILE A 1 102 ? -13.286 -8.123 20.965 1.00 86.44 102 ILE A O 1
ATOM 824 N N . ILE A 1 103 ? -14.322 -6.259 21.659 1.00 87.31 103 ILE A N 1
ATOM 825 C CA . ILE A 1 103 ? -14.722 -5.814 20.310 1.00 87.31 103 ILE A CA 1
ATOM 826 C C . ILE A 1 103 ? -13.501 -5.651 19.391 1.00 87.31 103 ILE A C 1
ATOM 828 O O . ILE A 1 103 ? -13.506 -6.112 18.250 1.00 87.31 103 ILE A O 1
ATOM 832 N N . LEU A 1 104 ? -12.447 -4.990 19.878 1.00 90.44 104 LEU A N 1
ATOM 833 C CA . LEU A 1 104 ? -11.213 -4.778 19.117 1.00 90.44 104 LEU A CA 1
ATOM 834 C C . LEU A 1 104 ? -10.476 -6.099 18.850 1.00 90.44 104 LEU A C 1
ATOM 836 O O . LEU A 1 104 ? -9.931 -6.290 17.765 1.00 90.44 104 LEU A O 1
ATOM 840 N N . GLY A 1 105 ? -10.475 -7.008 19.826 1.00 87.81 105 GLY A N 1
ATOM 841 C CA . GLY A 1 105 ? -9.894 -8.341 19.726 1.00 87.81 105 GLY A CA 1
ATOM 842 C C . GLY A 1 105 ? -10.580 -9.180 18.665 1.00 87.81 105 GLY A C 1
ATOM 843 O O . GLY A 1 105 ? -9.898 -9.689 17.780 1.00 87.81 105 GLY A O 1
ATOM 844 N N . GLU A 1 106 ? -11.906 -9.243 18.684 1.00 86.88 106 GLU A N 1
ATOM 845 C CA . GLU A 1 106 ? -12.677 -9.990 17.690 1.00 86.88 106 GLU A CA 1
ATOM 846 C C . GLU A 1 106 ? -12.463 -9.414 16.282 1.00 86.88 106 GLU A C 1
ATOM 848 O O . GLU A 1 106 ? -12.062 -10.111 15.345 1.00 86.88 106 GLU A O 1
ATOM 853 N N . ALA A 1 107 ? -12.594 -8.096 16.137 1.00 86.94 107 ALA A N 1
ATOM 854 C CA . ALA A 1 107 ? -12.454 -7.440 14.840 1.00 86.94 107 ALA A CA 1
ATOM 855 C C . ALA A 1 107 ? -11.027 -7.466 14.267 1.00 86.94 107 ALA A C 1
ATOM 857 O O . ALA A 1 107 ? -10.848 -7.182 13.085 1.00 86.94 107 ALA A O 1
ATOM 858 N N . HIS A 1 108 ? -10.008 -7.797 15.065 1.00 88.69 108 HIS A N 1
ATOM 859 C CA . HIS A 1 108 ? -8.620 -7.796 14.605 1.00 88.69 108 HIS A CA 1
ATOM 860 C C . HIS A 1 108 ? -7.953 -9.175 14.587 1.00 88.69 108 HIS A C 1
ATOM 862 O O . HIS A 1 108 ? -7.201 -9.470 13.659 1.00 88.69 108 HIS A O 1
ATOM 868 N N . LYS A 1 109 ? -8.203 -10.001 15.608 1.00 81.12 109 LYS A N 1
ATOM 869 C CA . LYS A 1 109 ? -7.535 -11.291 15.843 1.00 81.12 109 LYS A CA 1
ATOM 870 C C . LYS A 1 109 ? -8.402 -12.501 15.501 1.00 81.12 109 LYS A C 1
ATOM 872 O O . LYS A 1 109 ? -7.882 -13.614 15.513 1.00 81.12 109 LYS A O 1
ATOM 877 N N . SER A 1 110 ? -9.694 -12.317 15.222 1.00 79.06 110 SER A N 1
ATOM 878 C CA . SER A 1 110 ? -10.537 -13.437 14.799 1.00 79.06 110 SER A CA 1
ATOM 879 C C . SER A 1 110 ? -9.985 -14.055 13.514 1.00 79.06 110 SER A C 1
ATOM 881 O O . SER A 1 110 ? -9.426 -13.359 12.658 1.00 79.06 110 SER A O 1
ATOM 883 N N . LYS A 1 111 ? -10.140 -15.376 13.373 1.00 69.94 111 LYS A N 1
ATOM 884 C CA . LYS A 1 111 ? -9.610 -16.146 12.233 1.00 69.94 111 LYS A CA 1
ATOM 885 C C . LYS A 1 111 ? -10.125 -15.620 10.886 1.00 69.94 111 LYS A C 1
ATOM 887 O O . LYS A 1 111 ? -9.446 -15.766 9.877 1.00 69.94 111 LYS A O 1
ATOM 892 N N . LEU A 1 112 ? -11.293 -14.975 10.887 1.00 68.75 112 LEU A N 1
ATOM 893 C CA . LEU A 1 112 ? -11.932 -14.390 9.706 1.00 68.75 112 LEU A CA 1
ATOM 894 C C . LEU A 1 112 ? -11.482 -12.947 9.413 1.00 68.75 112 LEU A C 1
ATOM 896 O O . LEU A 1 112 ? -11.667 -12.457 8.302 1.00 68.75 112 LEU A O 1
ATOM 900 N N . SER A 1 113 ? -10.885 -12.257 10.387 1.00 66.19 113 SER A N 1
ATOM 901 C CA . SER A 1 113 ? -10.581 -10.824 10.297 1.00 66.19 113 SER A CA 1
ATOM 902 C C . SER A 1 113 ? -9.288 -10.531 9.525 1.00 66.19 113 SER A C 1
ATOM 904 O O . SER A 1 113 ? -9.133 -9.433 8.993 1.00 66.19 113 SER A O 1
ATOM 906 N N . ILE A 1 114 ? -8.372 -11.508 9.429 1.00 78.62 114 ILE A N 1
ATOM 907 C CA . ILE A 1 114 ? -7.075 -11.422 8.721 1.00 78.62 114 ILE A CA 1
ATOM 908 C C . ILE A 1 114 ? -6.334 -10.103 9.035 1.00 78.62 114 ILE A C 1
ATOM 910 O O . ILE A 1 114 ? -5.863 -9.406 8.137 1.00 78.62 114 ILE A O 1
ATOM 914 N N . HIS A 1 115 ? -6.255 -9.722 10.316 1.00 85.69 115 HIS A N 1
ATOM 915 C CA . HIS A 1 115 ? -5.489 -8.555 10.779 1.00 85.69 115 HIS A CA 1
ATOM 916 C C . HIS A 1 115 ? -5.709 -7.276 9.939 1.00 85.69 115 HIS A C 1
ATOM 918 O O . HIS A 1 115 ? -4.775 -6.738 9.322 1.00 85.69 115 HIS A O 1
ATOM 924 N N . PRO A 1 116 ? -6.948 -6.754 9.896 1.00 88.06 116 PRO A N 1
ATOM 925 C CA . PRO A 1 116 ? -7.269 -5.612 9.066 1.00 88.06 116 PRO A CA 1
ATOM 926 C C . PRO A 1 116 ? -6.491 -4.381 9.544 1.00 88.06 116 PRO A C 1
ATOM 928 O O . PRO A 1 116 ? -6.269 -4.172 10.739 1.00 88.06 116 PRO A O 1
ATOM 931 N N . GLY A 1 117 ? -6.078 -3.536 8.595 1.00 89.94 117 GLY A N 1
ATOM 932 C CA . GLY A 1 117 ? -5.492 -2.235 8.922 1.00 89.94 117 GLY A CA 1
ATOM 933 C C . GLY A 1 117 ? -6.501 -1.322 9.628 1.00 89.94 117 GLY A C 1
ATOM 934 O O . GLY A 1 117 ? -7.711 -1.497 9.483 1.00 89.94 117 GLY A O 1
ATOM 935 N N . ALA A 1 118 ? -6.008 -0.307 10.342 1.00 92.12 118 ALA A N 1
ATOM 936 C CA . ALA A 1 118 ? -6.832 0.582 11.168 1.00 92.12 118 ALA A CA 1
ATOM 937 C C . ALA A 1 118 ? -8.020 1.214 10.415 1.00 92.12 118 ALA A C 1
ATOM 939 O O . ALA A 1 118 ? -9.124 1.292 10.951 1.00 92.12 118 ALA A O 1
ATOM 940 N N . THR A 1 119 ? -7.822 1.628 9.158 1.00 91.56 119 THR A N 1
ATOM 941 C CA . THR A 1 119 ? -8.884 2.227 8.331 1.00 91.56 119 THR A CA 1
ATOM 942 C C . THR A 1 119 ? -10.002 1.236 8.020 1.00 91.56 119 THR A C 1
ATOM 944 O O . THR A 1 119 ? -11.170 1.575 8.200 1.00 91.56 119 THR A O 1
ATOM 947 N N . LYS A 1 120 ? -9.650 0.012 7.602 1.00 90.62 120 LYS A N 1
ATOM 948 C CA . LYS A 1 120 ? -10.621 -1.049 7.299 1.00 90.62 120 LYS A CA 1
ATOM 949 C C . LYS A 1 120 ? -11.387 -1.443 8.562 1.00 90.62 120 LYS A C 1
ATOM 951 O O . LYS A 1 120 ? -12.608 -1.370 8.586 1.00 90.62 120 LYS A O 1
ATOM 956 N N . MET A 1 121 ? -10.660 -1.707 9.647 1.00 92.69 121 MET A N 1
ATOM 957 C CA . MET A 1 121 ? -11.246 -2.069 10.939 1.00 92.69 121 MET A CA 1
ATOM 958 C C . MET A 1 121 ? -12.226 -1.000 11.456 1.00 92.69 121 MET A C 1
ATOM 960 O O . MET A 1 121 ? -13.292 -1.327 11.975 1.00 92.69 121 MET A O 1
ATOM 964 N N . TYR A 1 122 ? -11.909 0.289 11.278 1.00 93.38 122 TYR A N 1
ATOM 965 C CA . TYR A 1 122 ? -12.833 1.376 11.606 1.00 93.38 122 TYR A CA 1
ATOM 966 C C . TYR A 1 122 ? -14.090 1.367 10.734 1.00 93.38 122 TYR A C 1
ATOM 968 O O . TYR A 1 122 ? -15.183 1.552 11.265 1.00 93.38 122 TYR A O 1
ATOM 976 N N . GLN A 1 123 ? -13.960 1.173 9.420 1.00 91.56 123 GLN A N 1
ATOM 977 C CA . GLN A 1 123 ? -15.111 1.125 8.514 1.00 91.56 123 GLN A CA 1
ATOM 978 C C . GLN A 1 123 ? -16.053 -0.037 8.841 1.00 91.56 123 GLN A C 1
ATOM 980 O O . GLN A 1 123 ? -17.269 0.160 8.815 1.00 91.56 123 GLN A O 1
ATOM 985 N N . ASP A 1 124 ? -15.500 -1.193 9.205 1.00 89.38 124 ASP A N 1
ATOM 986 C CA . ASP A 1 124 ? -16.269 -2.384 9.566 1.00 89.38 124 ASP A CA 1
ATOM 987 C C . ASP A 1 124 ? -17.010 -2.172 10.894 1.00 89.38 124 ASP A C 1
ATOM 989 O O . ASP A 1 124 ? -18.239 -2.263 10.954 1.00 89.38 124 ASP A O 1
ATOM 993 N N . LEU A 1 125 ? -16.290 -1.766 11.946 1.00 90.12 125 LEU A N 1
ATOM 994 C CA . LEU A 1 125 ? -16.880 -1.561 13.270 1.00 90.12 125 LEU A CA 1
ATOM 995 C C . LEU A 1 125 ? -17.873 -0.390 13.312 1.00 90.12 125 LEU A C 1
ATOM 997 O O . LEU A 1 125 ? -18.863 -0.455 14.040 1.00 90.12 125 LEU A O 1
ATOM 1001 N N . LYS A 1 126 ? -17.650 0.671 12.522 1.00 90.12 126 LYS A N 1
ATOM 1002 C CA . LYS A 1 126 ? -18.531 1.853 12.463 1.00 90.12 126 LYS A CA 1
ATOM 1003 C C . LYS A 1 126 ? -19.951 1.500 12.018 1.00 90.12 126 LYS A C 1
ATOM 1005 O O . LYS A 1 126 ? -20.858 2.277 12.296 1.00 90.12 126 LYS A O 1
ATOM 1010 N N . ARG A 1 127 ? -20.166 0.379 11.323 1.00 87.81 127 ARG A N 1
ATOM 1011 C CA . ARG A 1 127 ? -21.510 -0.045 10.894 1.00 87.81 127 ARG A CA 1
ATOM 1012 C C . ARG A 1 127 ? -22.396 -0.418 12.081 1.00 87.81 127 ARG A C 1
ATOM 1014 O O . ARG A 1 127 ? -23.578 -0.106 12.058 1.00 87.81 127 ARG A O 1
ATOM 1021 N N . MET A 1 128 ? -21.816 -1.029 13.114 1.00 82.75 128 MET A N 1
ATOM 1022 C CA . MET A 1 128 ? -22.566 -1.605 14.236 1.00 82.75 128 MET A CA 1
ATOM 1023 C C . MET A 1 128 ? -22.347 -0.873 15.556 1.00 82.75 128 MET A C 1
ATOM 1025 O O . MET A 1 128 ? -23.269 -0.793 16.363 1.00 82.75 128 MET A O 1
ATOM 1029 N N . PHE A 1 129 ? -21.155 -0.323 15.784 1.00 86.62 129 PHE A N 1
ATOM 1030 C CA . PHE A 1 129 ? -20.762 0.244 17.069 1.00 86.62 129 PHE A CA 1
ATOM 1031 C C . PHE A 1 129 ? -20.393 1.721 16.961 1.00 86.62 129 PHE A C 1
ATOM 1033 O O . PHE A 1 129 ? -19.946 2.218 15.922 1.00 86.62 129 PHE A O 1
ATOM 1040 N N . TRP A 1 130 ? -20.547 2.429 18.075 1.00 88.00 130 TRP A N 1
ATOM 1041 C CA . TRP A 1 130 ? -20.076 3.796 18.219 1.00 88.00 130 TRP A CA 1
ATOM 1042 C C . TRP A 1 130 ? -19.621 4.084 19.652 1.00 88.00 130 TRP A C 1
ATOM 1044 O O . TRP A 1 130 ? -20.309 3.751 20.615 1.00 88.00 130 TRP A O 1
ATOM 1054 N N . TRP A 1 131 ? -18.473 4.748 19.791 1.00 90.31 131 TRP A N 1
ATOM 1055 C CA . TRP A 1 131 ? -18.018 5.344 21.047 1.00 90.31 131 TRP A CA 1
ATOM 1056 C C . TRP A 1 131 ? -17.107 6.555 20.794 1.00 90.31 131 TRP A C 1
ATOM 1058 O O . TRP A 1 131 ? -16.542 6.700 19.700 1.00 90.31 131 TRP A O 1
ATOM 1068 N N . PRO A 1 132 ? -16.935 7.450 21.784 1.00 86.81 132 PRO A N 1
ATOM 1069 C CA . PRO A 1 132 ? -16.023 8.583 21.660 1.00 86.81 132 PRO A CA 1
ATOM 1070 C C . PRO A 1 132 ? -14.589 8.123 21.370 1.00 86.81 132 PRO A C 1
ATOM 1072 O O . PRO A 1 132 ? -14.096 7.200 22.006 1.00 86.81 132 PRO A O 1
ATOM 1075 N N . LYS A 1 133 ? -13.902 8.789 20.432 1.00 90.38 133 LYS A N 1
ATOM 1076 C CA . LYS A 1 133 ? -12.503 8.500 20.037 1.00 90.38 133 LYS A CA 1
ATOM 1077 C C . LYS A 1 133 ? -12.259 7.101 19.436 1.00 90.38 133 LYS A C 1
ATOM 1079 O O . LYS A 1 133 ? -11.103 6.723 19.263 1.00 90.38 133 LYS A O 1
ATOM 1084 N N . MET A 1 134 ? -13.306 6.399 18.992 1.00 91.25 134 MET A N 1
ATOM 1085 C CA . MET A 1 134 ? -13.232 5.073 18.356 1.00 91.25 134 MET A CA 1
ATOM 1086 C C . MET A 1 134 ? -12.135 4.931 17.290 1.00 91.25 134 MET A C 1
ATOM 1088 O O . MET A 1 134 ? -11.341 3.999 17.347 1.00 91.25 134 MET A O 1
ATOM 1092 N N . LYS A 1 135 ? -12.026 5.878 16.347 1.00 93.00 135 LYS A N 1
ATOM 1093 C CA . LYS A 1 135 ? -10.993 5.835 15.293 1.00 93.00 135 LYS A CA 1
ATOM 1094 C C . LYS A 1 135 ? -9.567 5.858 15.866 1.00 93.00 135 LYS A C 1
ATOM 1096 O O . LYS A 1 135 ? -8.700 5.151 15.362 1.00 93.00 135 LYS A O 1
ATOM 1101 N N . LYS A 1 136 ? -9.331 6.657 16.916 1.00 94.38 136 LYS A N 1
ATOM 1102 C CA . LYS A 1 136 ? -8.025 6.774 17.583 1.00 94.38 136 LYS A CA 1
ATOM 1103 C C . LYS A 1 136 ? -7.690 5.496 18.351 1.00 94.38 136 LYS A C 1
ATOM 1105 O O . LYS A 1 136 ? -6.579 4.997 18.220 1.00 94.38 136 LYS A O 1
ATOM 1110 N N . GLU A 1 137 ? -8.649 4.960 19.103 1.00 94.12 137 GLU A N 1
ATOM 1111 C CA . GLU A 1 137 ? -8.459 3.724 19.875 1.00 94.12 137 GLU A CA 1
ATOM 1112 C C . GLU A 1 137 ? -8.205 2.514 18.960 1.00 94.12 137 GLU A C 1
ATOM 1114 O O . GLU A 1 137 ? -7.304 1.725 19.229 1.00 94.12 137 GLU A O 1
ATOM 1119 N N . ILE A 1 138 ? -8.913 2.409 17.828 1.00 93.94 138 ILE A N 1
ATOM 1120 C CA . ILE A 1 138 ? -8.664 1.372 16.812 1.00 93.94 138 ILE A CA 1
ATOM 1121 C C . ILE A 1 138 ? -7.247 1.484 16.244 1.00 93.94 138 ILE A C 1
ATOM 1123 O O . ILE A 1 138 ? -6.539 0.484 16.157 1.00 93.94 138 ILE A O 1
ATO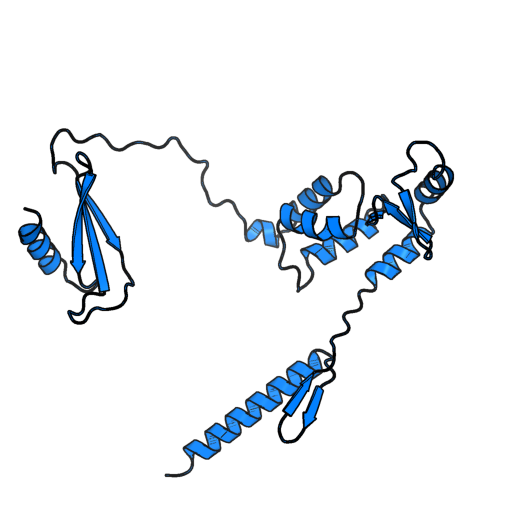M 1127 N N . ALA A 1 139 ? -6.811 2.693 15.875 1.00 93.75 139 ALA A N 1
ATOM 1128 C CA . ALA A 1 139 ? -5.465 2.900 15.347 1.00 93.75 139 ALA A CA 1
ATOM 1129 C C . ALA A 1 139 ? -4.384 2.490 16.358 1.00 93.75 139 ALA A C 1
ATOM 1131 O O . ALA A 1 139 ? -3.436 1.802 15.988 1.00 93.75 139 ALA A O 1
ATOM 1132 N N . GLN A 1 140 ? -4.559 2.850 17.633 1.00 93.75 140 GLN A N 1
ATOM 1133 C CA . GLN A 1 140 ? -3.654 2.443 18.711 1.00 93.75 140 GLN A CA 1
ATOM 1134 C C . GLN A 1 140 ? -3.636 0.923 18.903 1.00 93.75 140 GLN A C 1
ATOM 1136 O O . GLN A 1 140 ? -2.565 0.347 19.051 1.00 93.75 140 GLN A O 1
ATOM 1141 N N . TYR A 1 141 ? -4.794 0.264 18.848 1.00 93.12 141 TYR A N 1
ATOM 1142 C CA . TYR A 1 141 ? -4.888 -1.189 18.992 1.00 93.12 141 TYR A CA 1
ATOM 1143 C C . TYR A 1 141 ? -4.201 -1.945 17.847 1.00 93.12 141 TYR A C 1
ATOM 1145 O O . TYR A 1 141 ? -3.460 -2.896 18.077 1.00 93.12 141 TYR A O 1
ATOM 1153 N N . VAL A 1 142 ? -4.413 -1.518 16.600 1.00 91.44 142 VAL A N 1
ATOM 1154 C CA . VAL A 1 142 ? -3.742 -2.132 15.444 1.00 91.44 142 VAL A CA 1
ATOM 1155 C C . VAL A 1 142 ? -2.233 -1.885 15.505 1.00 91.44 142 VAL A C 1
ATOM 1157 O O . VAL A 1 142 ? -1.452 -2.781 15.190 1.00 91.44 142 VAL A O 1
ATOM 1160 N N . ALA A 1 143 ? -1.816 -0.698 15.957 1.00 90.44 143 ALA A N 1
ATOM 1161 C CA . ALA A 1 143 ? -0.407 -0.353 16.101 1.00 90.44 143 ALA A CA 1
ATOM 1162 C C . ALA A 1 143 ? 0.319 -1.194 17.161 1.00 90.44 143 ALA A C 1
ATOM 1164 O O . ALA A 1 143 ? 1.520 -1.380 17.020 1.00 90.44 143 ALA A O 1
ATOM 1165 N N . THR A 1 144 ? -0.360 -1.727 18.185 1.00 91.88 144 THR A N 1
ATOM 1166 C CA . THR A 1 144 ? 0.252 -2.621 19.192 1.00 91.88 144 THR A CA 1
ATOM 1167 C C . THR A 1 144 ? 0.285 -4.093 18.769 1.00 91.88 144 THR A C 1
ATOM 1169 O O . THR A 1 144 ? 0.845 -4.929 19.481 1.00 91.88 144 THR A O 1
ATOM 1172 N N . CYS A 1 145 ? -0.289 -4.453 17.616 1.00 90.75 145 CYS A N 1
ATOM 1173 C CA . CYS A 1 145 ? -0.288 -5.832 17.144 1.00 90.75 145 CYS A CA 1
ATOM 1174 C C . CYS A 1 145 ? 1.092 -6.250 16.609 1.00 90.75 145 CYS A C 1
ATOM 1176 O O . CYS A 1 145 ? 1.497 -5.828 15.527 1.00 90.75 145 CYS A O 1
ATOM 1178 N N . LEU A 1 146 ? 1.770 -7.165 17.311 1.00 88.44 146 LEU A N 1
ATOM 1179 C CA . LEU A 1 146 ? 3.081 -7.700 16.908 1.00 88.44 146 LEU A CA 1
ATOM 1180 C C . LEU A 1 146 ? 3.076 -8.354 15.516 1.00 88.44 146 LEU A C 1
ATOM 1182 O O . LEU A 1 146 ? 4.054 -8.243 14.783 1.00 88.44 146 LEU A O 1
ATOM 1186 N N . ILE A 1 147 ? 1.986 -9.028 15.134 1.00 87.06 147 ILE A N 1
ATOM 1187 C CA . ILE A 1 147 ? 1.864 -9.676 13.817 1.00 87.06 147 ILE A CA 1
ATOM 1188 C C . ILE A 1 147 ? 1.813 -8.610 12.721 1.00 87.06 147 ILE A C 1
ATOM 1190 O O . ILE A 1 147 ? 2.565 -8.686 11.752 1.00 87.06 147 ILE A O 1
ATOM 1194 N N . CYS A 1 148 ? 0.980 -7.578 12.896 1.00 88.00 148 CYS A N 1
ATOM 1195 C CA . CYS A 1 148 ? 0.917 -6.463 11.955 1.00 88.00 148 CYS A CA 1
ATOM 1196 C C . CYS A 1 148 ? 2.234 -5.697 11.885 1.00 88.00 148 CYS A C 1
ATOM 1198 O O . CYS A 1 148 ? 2.654 -5.360 10.785 1.00 88.00 148 CYS A O 1
ATOM 1200 N N . GLN A 1 149 ? 2.882 -5.448 13.025 1.00 86.94 149 GLN A N 1
ATOM 1201 C CA . GLN A 1 149 ? 4.172 -4.763 13.068 1.00 86.94 149 GLN A CA 1
ATOM 1202 C C . GLN A 1 149 ? 5.236 -5.525 12.279 1.00 86.94 149 GLN A C 1
ATOM 1204 O O . GLN A 1 149 ? 5.934 -4.909 11.489 1.00 86.94 149 GLN A O 1
ATOM 1209 N N . LYS A 1 150 ? 5.326 -6.853 12.437 1.00 85.38 150 LYS A N 1
ATOM 1210 C CA . LYS A 1 150 ? 6.297 -7.688 11.709 1.00 85.38 150 LYS A CA 1
ATOM 1211 C C . LYS A 1 150 ? 5.976 -7.827 10.220 1.00 85.38 150 LYS A C 1
ATOM 1213 O O . LYS A 1 150 ? 6.887 -7.868 9.404 1.00 85.38 150 LYS A O 1
ATOM 1218 N N . ALA A 1 151 ? 4.696 -7.914 9.862 1.00 81.31 151 ALA A N 1
ATOM 1219 C CA . ALA A 1 151 ? 4.275 -8.080 8.471 1.00 81.31 151 ALA A CA 1
ATOM 1220 C C . ALA A 1 151 ? 4.303 -6.767 7.671 1.00 81.31 151 ALA A C 1
ATOM 1222 O O . ALA A 1 151 ? 4.485 -6.791 6.457 1.00 81.31 151 ALA A O 1
ATOM 1223 N N . LYS A 1 152 ? 4.090 -5.626 8.337 1.00 72.88 152 LYS A N 1
ATOM 1224 C CA . LYS A 1 152 ? 4.009 -4.290 7.727 1.00 72.88 152 LYS A CA 1
ATOM 1225 C C . LYS A 1 152 ? 5.141 -3.384 8.195 1.00 72.88 152 LYS A C 1
ATOM 1227 O O . LYS A 1 152 ? 4.917 -2.204 8.456 1.00 72.88 152 LYS A O 1
ATOM 1232 N N . ILE A 1 153 ? 6.343 -3.936 8.321 1.00 68.19 153 ILE A N 1
ATOM 1233 C CA . ILE A 1 153 ? 7.528 -3.110 8.528 1.00 68.19 153 ILE A CA 1
ATOM 1234 C C . ILE A 1 153 ? 7.690 -2.243 7.280 1.00 68.19 153 ILE A C 1
ATOM 1236 O O . ILE A 1 153 ? 7.683 -2.737 6.148 1.00 68.19 153 ILE A O 1
ATOM 1240 N N . GLU A 1 154 ? 7.815 -0.938 7.490 1.00 67.31 154 GLU A N 1
ATOM 1241 C CA . GLU A 1 154 ? 8.222 -0.012 6.447 1.00 67.31 154 GLU A CA 1
ATOM 1242 C C . GLU A 1 154 ? 9.694 -0.296 6.124 1.00 67.31 154 GLU A C 1
ATOM 1244 O O . GLU A 1 154 ? 10.609 0.209 6.763 1.00 67.31 154 GLU A O 1
ATOM 1249 N N . HIS A 1 155 ? 9.927 -1.189 5.161 1.00 68.50 155 HIS A N 1
ATOM 1250 C CA . HIS A 1 155 ? 11.272 -1.494 4.660 1.00 68.50 155 HIS A CA 1
ATOM 1251 C C . HIS A 1 155 ? 11.798 -0.417 3.701 1.00 68.50 155 HIS A C 1
ATOM 1253 O O . HIS A 1 155 ? 12.924 -0.511 3.214 1.00 68.50 155 HIS A O 1
ATOM 1259 N N . GLN A 1 156 ? 10.980 0.591 3.399 1.00 69.56 156 GLN A N 1
ATOM 1260 C CA . GLN A 1 156 ? 11.393 1.717 2.584 1.00 69.56 156 GLN A CA 1
ATOM 1261 C C . GLN A 1 156 ? 12.258 2.637 3.441 1.00 69.56 156 GLN A C 1
ATOM 1263 O O . GLN A 1 156 ? 11.833 3.121 4.489 1.00 69.56 156 GLN A O 1
ATOM 1268 N N . LYS A 1 157 ? 13.491 2.887 2.994 1.00 74.44 157 LYS A N 1
ATOM 1269 C CA . LYS A 1 157 ? 14.270 4.008 3.527 1.00 74.44 157 LYS A CA 1
ATOM 1270 C C . LYS A 1 157 ? 13.476 5.299 3.279 1.00 74.44 157 LYS A C 1
ATOM 1272 O O . LYS A 1 157 ? 12.767 5.360 2.269 1.00 74.44 157 LYS A O 1
ATOM 1277 N N . PRO A 1 158 ? 13.611 6.330 4.138 1.00 76.62 158 PRO A N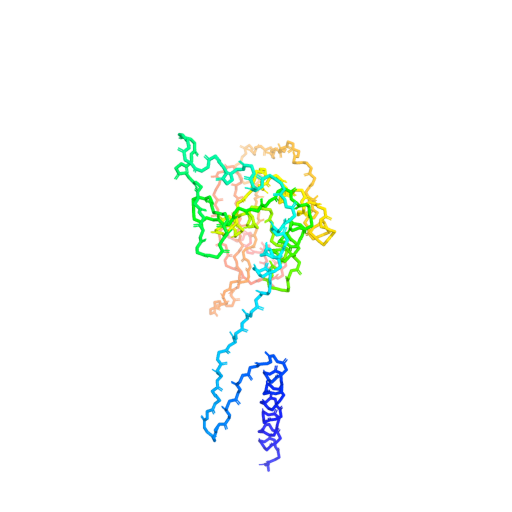 1
ATOM 1278 C CA . PRO A 1 158 ? 13.046 7.642 3.854 1.00 76.62 158 PRO A CA 1
ATOM 1279 C C . PRO A 1 158 ? 13.426 8.023 2.429 1.00 76.62 158 PRO A C 1
ATOM 1281 O O . PRO A 1 158 ? 14.605 7.946 2.071 1.00 76.62 158 PRO A O 1
ATOM 1284 N N . THR A 1 159 ? 12.435 8.334 1.597 1.00 74.69 159 THR A N 1
ATOM 1285 C CA . THR A 1 159 ? 12.684 8.648 0.194 1.00 74.69 159 THR A CA 1
ATOM 1286 C C . THR A 1 159 ? 13.621 9.852 0.143 1.00 74.69 159 THR A C 1
ATOM 1288 O O . THR A 1 159 ? 13.260 10.947 0.568 1.00 74.69 159 THR A O 1
ATOM 1291 N N . GLY A 1 160 ? 14.858 9.627 -0.302 1.00 82.75 160 GLY A N 1
ATOM 1292 C CA . GLY A 1 160 ? 15.818 10.701 -0.526 1.00 82.75 160 GLY A CA 1
ATOM 1293 C C . GLY A 1 160 ? 15.379 11.588 -1.689 1.00 82.75 160 GLY A C 1
ATOM 1294 O O . GLY A 1 160 ? 14.436 11.269 -2.415 1.00 82.75 160 GLY A O 1
ATOM 1295 N N . MET A 1 161 ? 16.087 12.697 -1.900 1.00 86.50 161 MET A N 1
ATOM 1296 C CA . MET A 1 161 ? 15.904 13.479 -3.124 1.00 86.50 161 MET A CA 1
ATOM 1297 C C . MET A 1 161 ? 16.212 12.593 -4.336 1.00 86.50 161 MET A C 1
ATOM 1299 O O . MET A 1 161 ? 17.258 11.941 -4.375 1.00 86.50 161 MET A O 1
ATOM 1303 N N . LEU A 1 162 ? 15.303 12.563 -5.316 1.00 83.81 162 LEU A N 1
ATOM 1304 C CA . LEU A 1 162 ? 15.561 11.908 -6.597 1.00 83.81 162 LEU A CA 1
ATOM 1305 C C . LEU A 1 162 ? 16.781 12.580 -7.234 1.00 83.81 162 LEU A C 1
ATOM 1307 O O . LEU A 1 162 ? 16.789 13.793 -7.417 1.00 83.81 162 LEU A O 1
ATOM 1311 N N . GLN A 1 163 ? 17.808 11.794 -7.548 1.00 85.88 163 GLN A N 1
ATOM 1312 C CA . GLN A 1 163 ? 18.982 12.245 -8.292 1.00 85.88 163 GLN A CA 1
ATOM 1313 C C . GLN A 1 163 ? 18.687 12.025 -9.782 1.00 85.88 163 GLN A C 1
ATOM 1315 O O . GLN A 1 163 ? 18.730 10.875 -10.232 1.00 85.88 163 GLN A O 1
ATOM 1320 N N . PRO A 1 164 ? 18.301 13.063 -10.550 1.00 86.81 164 PRO A N 1
ATOM 1321 C CA . PRO A 1 164 ? 18.048 12.892 -11.970 1.00 86.81 164 PRO A CA 1
ATOM 1322 C C . PRO A 1 164 ? 19.354 12.532 -12.681 1.00 86.81 164 PRO A C 1
ATOM 1324 O O . PRO A 1 164 ? 20.412 13.089 -12.400 1.00 86.81 164 PRO A O 1
ATOM 1327 N N . LEU A 1 165 ? 19.272 11.601 -13.627 1.00 87.88 165 LEU A N 1
ATOM 1328 C CA . LEU A 1 165 ? 20.379 11.322 -14.534 1.00 87.88 165 LEU A CA 1
ATOM 1329 C C . LEU A 1 165 ? 20.627 12.542 -15.426 1.00 87.88 165 LEU A C 1
ATOM 1331 O O . LEU A 1 165 ? 19.667 13.171 -15.880 1.00 87.88 165 LEU A O 1
ATOM 1335 N N . ASN A 1 166 ? 21.894 12.805 -15.749 1.00 91.12 166 ASN A N 1
ATOM 1336 C CA . ASN A 1 166 ? 22.267 13.866 -16.683 1.00 91.12 166 ASN A CA 1
ATOM 1337 C C . ASN A 1 166 ? 21.489 13.738 -18.007 1.00 91.12 166 ASN A C 1
ATOM 1339 O O . ASN A 1 166 ? 21.183 12.626 -18.480 1.00 91.12 166 ASN A O 1
ATOM 1343 N N . ILE A 1 167 ? 21.131 14.893 -18.568 1.00 90.75 167 ILE A N 1
ATOM 1344 C CA . ILE A 1 167 ? 20.467 14.993 -19.867 1.00 90.75 167 ILE A CA 1
ATOM 1345 C C . ILE A 1 167 ? 21.542 14.767 -20.941 1.00 90.75 167 ILE A C 1
ATOM 1347 O O . ILE A 1 167 ? 22.571 15.435 -20.879 1.00 90.75 167 ILE A O 1
ATOM 1351 N N . PRO A 1 168 ? 21.348 13.823 -21.879 1.00 94.56 168 PRO A N 1
ATOM 1352 C CA . PRO A 1 168 ? 22.301 13.598 -22.966 1.00 94.56 168 PRO A CA 1
ATOM 1353 C C . PRO A 1 168 ? 22.350 14.794 -23.923 1.00 94.56 168 PRO A C 1
ATOM 1355 O O . PRO A 1 168 ? 21.335 15.466 -24.103 1.00 94.56 168 PRO A O 1
ATOM 1358 N N . GLU A 1 169 ? 23.500 15.044 -24.547 1.00 94.81 169 GLU A N 1
ATOM 1359 C CA . GLU A 1 169 ? 23.676 16.175 -25.471 1.00 94.81 169 GLU A CA 1
ATOM 1360 C C . GLU A 1 169 ? 23.257 15.819 -26.903 1.00 94.81 169 GLU A C 1
ATOM 1362 O O . GLU A 1 169 ? 22.680 16.657 -27.599 1.00 94.81 169 GLU A O 1
ATOM 1367 N N . TRP A 1 170 ? 23.465 14.566 -27.322 1.00 95.62 170 TRP A N 1
ATOM 1368 C CA . TRP A 1 170 ? 23.129 14.090 -28.661 1.00 95.62 170 TRP A CA 1
ATOM 1369 C C . TRP A 1 170 ? 22.171 12.899 -28.655 1.00 95.62 170 TRP A C 1
ATOM 1371 O O . TRP A 1 170 ? 22.006 12.170 -27.672 1.00 95.62 170 TRP A O 1
ATOM 1381 N N . LYS A 1 171 ? 21.502 12.707 -29.799 1.00 92.88 171 LYS A N 1
ATOM 1382 C CA . LYS A 1 171 ? 20.680 11.519 -30.052 1.00 92.88 171 LYS A CA 1
ATOM 1383 C C . LYS A 1 171 ? 21.550 10.269 -29.913 1.00 92.88 171 LYS A C 1
ATOM 1385 O O . LYS A 1 171 ? 22.659 10.252 -30.439 1.00 92.88 171 LYS A O 1
ATOM 1390 N N . TRP A 1 172 ? 21.028 9.234 -29.262 1.00 93.00 172 TRP A N 1
ATOM 1391 C CA . TRP A 1 172 ? 21.709 7.949 -29.063 1.00 93.00 172 TRP A CA 1
ATOM 1392 C C . TRP A 1 172 ? 22.930 7.966 -28.126 1.00 93.00 172 TRP A C 1
ATOM 1394 O O . TRP A 1 172 ? 23.503 6.906 -27.890 1.00 93.00 172 TRP A O 1
ATOM 1404 N N . ASP A 1 173 ? 23.270 9.100 -27.499 1.00 94.00 173 ASP 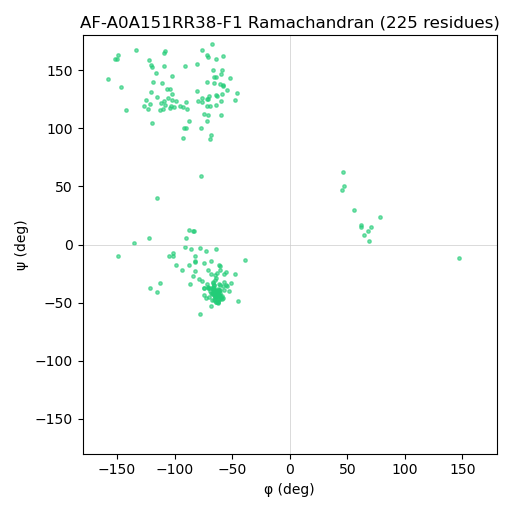A N 1
ATOM 1405 C CA . ASP A 1 173 ? 24.330 9.172 -26.474 1.00 94.00 173 ASP A CA 1
ATOM 1406 C C . ASP A 1 173 ? 23.993 8.363 -25.217 1.00 94.00 173 ASP A C 1
ATOM 1408 O O . ASP A 1 173 ? 24.867 7.881 -24.495 1.00 94.00 173 ASP A O 1
ATOM 1412 N N . SER A 1 174 ? 22.702 8.253 -24.903 1.00 94.62 174 SER A N 1
ATOM 1413 C CA . SER A 1 174 ? 22.230 7.547 -23.722 1.00 94.62 174 SER A CA 1
ATOM 1414 C C . SER A 1 174 ? 20.947 6.807 -24.040 1.00 94.62 174 SER A C 1
ATOM 1416 O O . SER A 1 174 ? 19.904 7.408 -24.303 1.00 94.62 174 SER A O 1
ATOM 1418 N N . ILE A 1 175 ? 21.025 5.488 -23.956 1.00 95.38 175 ILE A N 1
ATOM 1419 C CA . ILE A 1 175 ? 19.920 4.577 -24.227 1.00 95.38 175 ILE A CA 1
ATOM 1420 C C . ILE A 1 175 ? 19.469 3.903 -22.935 1.00 95.38 175 ILE A C 1
ATOM 1422 O O . ILE A 1 175 ? 20.280 3.523 -22.091 1.00 95.38 175 ILE A O 1
ATOM 1426 N N . ALA A 1 176 ? 18.159 3.771 -22.773 1.00 95.81 176 ALA A N 1
ATOM 1427 C CA . ALA A 1 176 ? 17.555 2.930 -21.754 1.00 95.81 176 ALA A CA 1
ATOM 1428 C C . ALA A 1 176 ? 17.065 1.647 -22.425 1.00 95.81 176 ALA A C 1
ATOM 1430 O O . ALA A 1 176 ? 16.361 1.710 -23.432 1.00 95.81 176 ALA A O 1
ATOM 1431 N N . MET A 1 177 ? 17.438 0.496 -21.874 1.00 96.38 177 MET A N 1
ATOM 1432 C CA . MET A 1 177 ? 17.001 -0.807 -22.364 1.00 96.38 177 MET A CA 1
ATOM 1433 C C . MET A 1 177 ? 16.221 -1.540 -21.281 1.00 96.38 177 MET A C 1
ATOM 1435 O O . MET A 1 177 ? 16.617 -1.502 -20.117 1.00 96.38 177 MET A O 1
ATOM 1439 N N . ASP A 1 178 ? 15.149 -2.222 -21.667 1.00 96.81 178 ASP A N 1
ATOM 1440 C CA . ASP A 1 178 ? 14.364 -3.066 -20.766 1.00 96.81 178 ASP A CA 1
ATOM 1441 C C . ASP A 1 178 ? 13.732 -4.247 -21.519 1.00 96.81 178 ASP A C 1
ATOM 1443 O O . ASP A 1 178 ? 13.631 -4.237 -22.749 1.00 96.81 178 ASP A O 1
ATOM 1447 N N . PHE A 1 179 ? 13.290 -5.267 -20.789 1.00 96.56 179 PHE A N 1
ATOM 1448 C CA . PHE A 1 179 ? 12.625 -6.439 -21.346 1.00 96.56 179 PHE A CA 1
ATOM 1449 C C . PHE A 1 179 ? 11.232 -6.613 -20.751 1.00 96.56 179 PHE A C 1
ATOM 1451 O O . PHE A 1 179 ? 11.065 -6.852 -19.556 1.00 96.56 179 PHE A O 1
ATOM 1458 N N . VAL A 1 180 ? 10.218 -6.610 -21.613 1.00 97.19 180 VAL A N 1
ATOM 1459 C CA . VAL A 1 180 ? 8.874 -7.055 -21.237 1.00 97.19 180 VAL A CA 1
ATOM 1460 C C . VAL A 1 180 ? 8.805 -8.561 -21.455 1.00 97.19 180 VAL A C 1
ATOM 1462 O O . VAL A 1 180 ? 8.765 -9.022 -22.595 1.00 97.19 180 VAL A O 1
ATOM 1465 N N . VAL A 1 181 ? 8.818 -9.325 -20.364 1.00 96.06 181 VAL A N 1
ATOM 1466 C CA . VAL A 1 181 ? 8.892 -10.796 -20.377 1.00 96.06 181 VAL A CA 1
ATOM 1467 C C . VAL A 1 181 ? 7.576 -11.454 -19.961 1.00 96.06 181 VAL A C 1
ATOM 1469 O O . VAL A 1 181 ? 6.696 -10.816 -19.388 1.00 96.06 181 VAL A O 1
ATOM 1472 N N . GLY A 1 182 ? 7.456 -12.760 -20.214 1.00 93.31 182 GLY A N 1
ATOM 1473 C CA . GLY A 1 182 ? 6.294 -13.553 -19.794 1.00 93.31 182 GLY A CA 1
ATOM 1474 C C . GLY A 1 182 ? 5.066 -13.366 -20.686 1.00 93.31 182 GLY A C 1
ATOM 1475 O O . GLY A 1 182 ? 3.942 -13.592 -20.239 1.00 93.31 182 GLY A O 1
ATOM 1476 N N . LEU A 1 183 ? 5.269 -12.951 -21.938 1.00 96.31 183 LEU A N 1
ATOM 1477 C CA . LEU A 1 183 ? 4.190 -12.789 -22.904 1.00 96.31 183 LEU A CA 1
ATOM 1478 C C . LEU A 1 183 ? 3.796 -14.141 -23.519 1.00 96.31 183 LEU A C 1
ATOM 1480 O O . LEU A 1 183 ? 4.615 -15.066 -23.583 1.00 96.31 183 LEU A O 1
ATOM 1484 N N . PRO A 1 184 ? 2.551 -14.277 -24.015 1.00 96.50 184 PRO A N 1
ATOM 1485 C CA . PRO A 1 184 ? 2.152 -15.442 -24.789 1.00 96.50 184 PRO A CA 1
ATOM 1486 C C . PRO A 1 184 ? 3.093 -15.665 -25.972 1.00 96.50 184 PRO A C 1
ATOM 1488 O O . PRO A 1 184 ? 3.410 -14.743 -26.725 1.00 96.50 184 PRO A O 1
ATOM 1491 N N . ARG A 1 185 ? 3.535 -16.912 -26.145 1.00 95.94 185 ARG A N 1
ATOM 1492 C CA . ARG A 1 185 ? 4.492 -17.253 -27.192 1.00 95.94 185 ARG A CA 1
ATOM 1493 C C . ARG A 1 185 ? 3.840 -17.159 -28.571 1.00 95.94 185 ARG A C 1
ATOM 1495 O O . ARG A 1 185 ? 2.812 -17.782 -28.821 1.00 95.94 185 ARG A O 1
ATOM 1502 N N . THR A 1 186 ? 4.470 -16.426 -29.480 1.00 95.19 186 THR A N 1
ATOM 1503 C CA . THR A 1 186 ? 4.021 -16.306 -30.876 1.00 95.19 186 THR A CA 1
ATOM 1504 C C . THR A 1 186 ? 4.369 -17.554 -31.699 1.00 95.19 186 THR A C 1
ATOM 1506 O O . THR A 1 186 ? 5.202 -18.370 -31.295 1.00 95.19 186 THR A O 1
ATOM 1509 N N . ILE A 1 187 ? 3.797 -17.677 -32.905 1.00 94.81 187 ILE A N 1
ATOM 1510 C CA . ILE A 1 187 ? 4.137 -18.744 -33.871 1.00 94.81 187 ILE A CA 1
ATOM 1511 C C . ILE A 1 187 ? 5.635 -18.763 -34.224 1.00 94.81 187 ILE A C 1
ATOM 1513 O O . ILE A 1 187 ? 6.226 -19.828 -34.393 1.00 94.81 187 ILE A O 1
ATOM 1517 N N . HIS A 1 188 ? 6.276 -17.590 -34.229 1.00 92.25 188 HIS A N 1
ATOM 1518 C CA . HIS A 1 188 ? 7.711 -17.412 -34.471 1.00 92.25 188 HIS A CA 1
ATOM 1519 C C . HIS A 1 188 ? 8.561 -17.620 -33.211 1.00 92.25 188 HIS A C 1
ATOM 1521 O O . HIS A 1 188 ? 9.753 -17.325 -33.204 1.00 92.25 188 HIS A O 1
ATOM 1527 N N . LYS A 1 189 ? 7.965 -18.160 -32.140 1.00 94.06 189 LYS A N 1
ATOM 1528 C CA . LYS A 1 189 ? 8.617 -18.511 -30.874 1.00 94.06 189 LYS A CA 1
ATOM 1529 C C . LYS A 1 189 ? 9.122 -17.330 -30.035 1.00 94.06 189 LYS A C 1
ATOM 1531 O O . LYS A 1 189 ? 9.813 -17.588 -29.050 1.00 94.06 189 LYS A O 1
ATOM 1536 N N . PHE A 1 190 ? 8.753 -16.091 -30.347 1.00 96.38 190 PHE A N 1
ATOM 1537 C CA . PHE A 1 190 ? 9.003 -14.937 -29.474 1.00 96.38 190 PHE A CA 1
ATOM 1538 C C . PHE A 1 190 ? 8.093 -14.975 -28.242 1.00 96.38 190 PHE A C 1
ATOM 1540 O O . PHE A 1 190 ? 6.927 -15.348 -28.374 1.00 96.38 190 PHE A O 1
ATOM 1547 N N . ASP A 1 191 ? 8.623 -14.616 -27.075 1.00 96.88 191 ASP A N 1
ATOM 1548 C CA . ASP A 1 191 ? 7.920 -14.621 -25.776 1.00 96.88 191 ASP A CA 1
ATOM 1549 C C . ASP A 1 191 ? 8.174 -13.350 -24.945 1.00 96.88 191 ASP A C 1
ATOM 1551 O O . ASP A 1 191 ? 7.692 -13.234 -23.817 1.00 96.88 191 ASP A O 1
ATOM 1555 N N . SER A 1 192 ? 8.946 -12.408 -25.494 1.00 97.31 192 SER A N 1
ATOM 1556 C CA . SER A 1 192 ? 9.346 -11.174 -24.825 1.00 97.31 192 SER A CA 1
ATOM 1557 C C . SER A 1 192 ? 9.539 -10.047 -25.844 1.00 97.31 192 SER A C 1
ATOM 1559 O O . SER A 1 192 ? 9.752 -10.297 -27.034 1.00 97.31 192 SER A O 1
ATOM 1561 N N . ILE A 1 193 ? 9.482 -8.802 -25.378 1.00 97.69 193 ILE A N 1
ATOM 1562 C CA . ILE A 1 193 ? 9.782 -7.605 -26.173 1.00 97.69 193 ILE A CA 1
ATOM 1563 C C . ILE A 1 193 ? 11.011 -6.933 -25.572 1.00 97.69 193 ILE A C 1
ATOM 1565 O O . ILE A 1 193 ? 11.027 -6.635 -24.378 1.00 97.69 193 ILE A O 1
ATOM 1569 N N . TRP A 1 194 ? 12.023 -6.680 -26.397 1.00 97.69 194 TRP A N 1
ATOM 1570 C CA . TRP A 1 194 ? 13.165 -5.853 -26.031 1.00 97.69 194 TRP A CA 1
ATOM 1571 C C . TRP A 1 194 ? 12.863 -4.399 -26.379 1.00 97.69 194 TRP A C 1
ATOM 1573 O O . TRP A 1 194 ? 12.635 -4.060 -27.542 1.00 97.69 194 TRP A O 1
ATOM 1583 N N . VAL A 1 195 ? 12.810 -3.562 -25.349 1.00 98.00 195 VAL A N 1
ATOM 1584 C CA . VAL A 1 195 ? 12.517 -2.136 -25.441 1.00 98.00 195 VAL A CA 1
ATOM 1585 C C . VAL A 1 195 ? 13.832 -1.376 -25.394 1.00 98.00 195 VAL A C 1
ATOM 1587 O O . VAL A 1 195 ? 14.595 -1.527 -24.443 1.00 98.00 195 VAL A O 1
ATOM 1590 N N . ILE A 1 196 ? 14.091 -0.554 -26.406 1.00 97.62 196 ILE A N 1
ATOM 1591 C CA . ILE A 1 196 ? 15.290 0.285 -26.498 1.00 97.62 196 ILE A CA 1
ATOM 1592 C C . ILE A 1 196 ? 14.826 1.718 -26.725 1.00 97.62 196 ILE A C 1
ATOM 1594 O O . ILE A 1 196 ? 14.146 1.999 -27.709 1.00 97.62 196 ILE A O 1
ATOM 1598 N N . VAL A 1 197 ? 15.166 2.624 -25.812 1.00 97.25 197 VAL A N 1
ATOM 1599 C CA . VAL A 1 197 ? 14.692 4.011 -25.829 1.00 97.25 197 VAL A CA 1
ATOM 1600 C C . VAL A 1 197 ? 15.866 4.972 -25.810 1.00 97.25 197 VAL A C 1
ATOM 1602 O O . VAL A 1 197 ? 16.667 4.953 -24.874 1.00 97.25 197 VAL A O 1
ATOM 1605 N N . ASP A 1 198 ? 15.926 5.870 -26.789 1.00 96.25 198 ASP A N 1
ATOM 1606 C CA . ASP A 1 198 ? 16.825 7.021 -26.735 1.00 96.25 198 ASP A CA 1
ATOM 1607 C C . ASP A 1 198 ? 16.342 8.002 -25.657 1.00 96.25 198 ASP A C 1
ATOM 1609 O O . ASP A 1 198 ? 15.219 8.521 -25.706 1.00 96.25 198 ASP A O 1
ATOM 1613 N N . ARG A 1 199 ? 17.173 8.264 -24.643 1.00 95.00 199 ARG A N 1
ATOM 1614 C CA . ARG A 1 199 ? 16.757 9.072 -23.488 1.00 95.00 199 ARG A CA 1
ATOM 1615 C C . ARG A 1 199 ? 16.518 10.536 -23.844 1.00 95.00 199 ARG A C 1
ATOM 1617 O O . ARG A 1 199 ? 15.736 11.159 -23.115 1.00 95.00 199 ARG A O 1
ATOM 1624 N N . LEU A 1 200 ? 17.154 11.054 -24.899 1.00 95.50 200 LEU A N 1
ATOM 1625 C CA . LEU A 1 200 ? 17.013 12.441 -25.342 1.00 95.50 200 LEU A CA 1
ATOM 1626 C C . LEU A 1 200 ? 15.708 12.651 -26.121 1.00 95.50 200 LEU A C 1
ATOM 1628 O O . LEU A 1 200 ? 14.853 13.417 -25.683 1.00 95.50 200 LEU A O 1
ATOM 1632 N N . THR A 1 201 ? 15.522 11.941 -27.235 1.00 95.88 201 THR A N 1
ATOM 1633 C CA . THR A 1 201 ? 14.353 12.118 -28.117 1.00 95.88 201 THR A CA 1
ATOM 1634 C C . THR A 1 201 ? 13.109 11.367 -27.649 1.00 95.88 201 THR A C 1
ATOM 1636 O O . THR A 1 201 ? 12.016 11.645 -28.134 1.00 95.88 201 THR A O 1
ATOM 1639 N N . LYS A 1 202 ? 13.258 10.413 -26.717 1.00 95.12 202 LYS A N 1
ATOM 1640 C CA . LYS A 1 202 ? 12.213 9.460 -26.298 1.00 95.12 202 LYS A CA 1
ATOM 1641 C C . LYS A 1 202 ? 11.720 8.535 -27.414 1.00 95.12 202 LYS A C 1
ATOM 1643 O O . LYS A 1 202 ? 10.697 7.874 -27.238 1.00 95.12 202 LYS A O 1
ATOM 1648 N N . SER A 1 203 ? 12.452 8.441 -28.523 1.00 94.81 203 SER A N 1
ATOM 1649 C CA . SER A 1 203 ? 12.183 7.454 -29.571 1.00 94.81 203 SER A CA 1
ATOM 1650 C C . SER A 1 203 ? 12.399 6.049 -29.013 1.00 94.81 203 SER A C 1
ATOM 1652 O O . SER A 1 203 ? 13.434 5.782 -28.401 1.00 94.81 203 SER A O 1
ATOM 1654 N N . ALA A 1 204 ? 11.417 5.167 -29.198 1.00 96.50 204 ALA A N 1
ATOM 1655 C CA . ALA A 1 204 ? 11.420 3.814 -28.655 1.00 96.50 204 ALA A CA 1
ATOM 1656 C C . ALA A 1 204 ? 11.342 2.771 -29.775 1.00 96.50 204 ALA A C 1
ATOM 1658 O O . ALA A 1 204 ? 10.469 2.842 -30.640 1.00 96.50 204 ALA A O 1
ATOM 1659 N N . HIS A 1 205 ? 12.228 1.782 -29.716 1.00 96.44 205 HIS A N 1
ATOM 1660 C CA . HIS A 1 205 ? 12.248 0.609 -30.580 1.00 96.44 205 HIS A CA 1
ATOM 1661 C C . HIS A 1 205 ? 11.789 -0.613 -29.785 1.00 96.44 205 HIS A C 1
ATOM 1663 O O . HIS A 1 205 ? 12.231 -0.839 -28.657 1.00 96.44 205 HIS A O 1
ATOM 1669 N N . PHE A 1 206 ? 10.898 -1.401 -30.387 1.00 97.31 206 PHE A N 1
ATOM 1670 C CA . PHE A 1 206 ? 10.316 -2.597 -29.783 1.00 97.31 206 PHE A CA 1
ATOM 1671 C C . PHE A 1 206 ? 10.659 -3.807 -30.641 1.00 97.31 206 PHE A C 1
ATOM 1673 O O . PHE A 1 206 ? 10.072 -4.008 -31.706 1.00 97.31 206 PHE A O 1
ATOM 1680 N N . LEU A 1 207 ? 11.611 -4.613 -30.181 1.00 96.75 207 LEU A N 1
ATOM 1681 C CA . LEU A 1 207 ? 12.084 -5.776 -30.922 1.00 96.75 207 LEU A CA 1
ATOM 1682 C C . LEU A 1 207 ? 11.471 -7.054 -30.334 1.00 96.75 207 LEU A C 1
ATOM 1684 O O . LEU A 1 207 ? 11.619 -7.306 -29.134 1.00 96.75 207 LEU A O 1
ATOM 1688 N N . PRO A 1 208 ? 10.784 -7.888 -31.134 1.00 96.62 208 PRO A N 1
ATOM 1689 C CA . PRO A 1 208 ? 10.296 -9.173 -30.659 1.00 96.62 208 PRO A CA 1
ATOM 1690 C C . PRO A 1 208 ? 11.477 -10.129 -30.463 1.00 96.62 208 PRO A C 1
ATOM 1692 O O . PRO A 1 208 ? 12.257 -10.380 -31.385 1.00 96.62 208 PRO A O 1
ATOM 1695 N N . ILE A 1 209 ? 11.608 -10.688 -29.262 1.00 96.81 209 ILE A N 1
ATOM 1696 C CA . ILE A 1 209 ? 12.701 -11.600 -28.918 1.00 96.81 209 ILE A CA 1
ATOM 1697 C C . ILE A 1 209 ? 12.192 -12.849 -28.196 1.00 96.81 209 ILE A C 1
ATOM 1699 O O . ILE A 1 209 ? 11.034 -12.956 -27.782 1.00 96.81 209 ILE A O 1
ATOM 1703 N N . ASN A 1 210 ? 13.069 -13.840 -28.077 1.00 95.81 210 ASN A N 1
ATOM 1704 C CA . ASN A 1 210 ? 12.890 -14.910 -27.111 1.00 95.81 210 ASN A CA 1
ATOM 1705 C C . ASN A 1 210 ? 13.843 -14.651 -25.942 1.00 95.81 210 ASN A C 1
ATOM 1707 O O . ASN A 1 210 ? 15.023 -14.394 -26.176 1.00 95.81 210 ASN A O 1
ATOM 1711 N N . ILE A 1 211 ? 13.361 -14.759 -24.705 1.00 94.44 211 ILE A N 1
ATOM 1712 C CA . ILE A 1 211 ? 14.161 -14.481 -23.500 1.00 94.44 211 ILE A CA 1
ATOM 1713 C C . ILE A 1 211 ? 15.395 -15.384 -23.363 1.00 94.44 211 ILE A C 1
ATOM 1715 O O . ILE A 1 211 ? 16.326 -15.070 -22.632 1.00 94.44 211 ILE A O 1
ATOM 1719 N N . ARG A 1 212 ? 15.413 -16.518 -24.074 1.00 94.31 212 ARG A N 1
ATOM 1720 C CA . ARG A 1 212 ? 16.536 -17.464 -24.107 1.00 94.31 212 ARG A CA 1
ATOM 1721 C C . ARG A 1 212 ? 17.555 -17.161 -25.207 1.00 94.31 212 ARG A C 1
ATOM 1723 O O . ARG A 1 212 ? 18.432 -17.988 -25.442 1.00 94.31 212 ARG A O 1
ATOM 1730 N N . TYR A 1 213 ? 17.418 -16.058 -25.944 1.00 95.56 213 TYR A N 1
ATOM 1731 C CA . TYR A 1 213 ? 18.447 -15.644 -26.898 1.00 95.56 213 TYR A CA 1
ATOM 1732 C C . TYR A 1 213 ? 19.765 -15.391 -26.172 1.00 95.56 213 TYR A C 1
ATOM 1734 O O . TYR A 1 213 ? 19.789 -14.823 -25.084 1.00 95.56 213 TYR A O 1
ATOM 1742 N N . SER A 1 214 ? 20.859 -15.846 -26.781 1.00 96.06 214 SER A N 1
ATOM 1743 C CA . SER A 1 214 ? 22.192 -15.559 -26.271 1.00 96.06 214 SER A CA 1
ATOM 1744 C C . SER A 1 214 ? 22.537 -14.085 -26.489 1.00 96.06 214 SER A C 1
ATOM 1746 O O . SER A 1 214 ? 21.927 -13.402 -27.321 1.00 96.06 214 SER A O 1
ATOM 1748 N N . LEU A 1 215 ? 23.529 -13.590 -25.750 1.00 95.25 215 LEU A N 1
ATOM 1749 C CA . LEU A 1 215 ? 23.973 -12.204 -25.861 1.00 95.25 215 LEU A CA 1
ATOM 1750 C C . LEU A 1 215 ? 24.508 -11.884 -27.262 1.00 95.25 215 LEU A C 1
ATOM 1752 O O . LEU A 1 215 ? 24.293 -10.781 -27.759 1.00 95.25 215 LEU A O 1
ATOM 1756 N N . GLU A 1 216 ? 25.148 -12.845 -27.926 1.00 97.31 216 GLU A N 1
ATOM 1757 C CA . GLU A 1 216 ? 25.668 -12.683 -29.288 1.00 97.31 216 GLU A CA 1
ATOM 1758 C C . GLU A 1 216 ? 24.518 -12.422 -30.262 1.00 97.31 216 GLU A C 1
ATOM 1760 O O . GLU A 1 216 ? 24.572 -11.488 -31.059 1.00 97.31 216 GLU A O 1
ATOM 1765 N N . LYS A 1 217 ? 23.426 -13.184 -30.127 1.00 95.81 217 LYS A N 1
ATOM 1766 C CA . LYS A 1 217 ? 22.231 -13.021 -30.958 1.00 95.81 217 LYS A CA 1
ATOM 1767 C C . LYS A 1 217 ? 21.505 -11.703 -30.684 1.00 95.81 217 LYS A C 1
ATOM 1769 O O . LYS A 1 217 ? 20.971 -11.098 -31.610 1.00 95.81 217 LYS A O 1
ATOM 1774 N N . LEU A 1 218 ? 21.463 -11.260 -29.425 1.00 96.00 218 LEU A N 1
ATOM 1775 C CA . LEU A 1 218 ? 20.915 -9.946 -29.078 1.00 96.00 218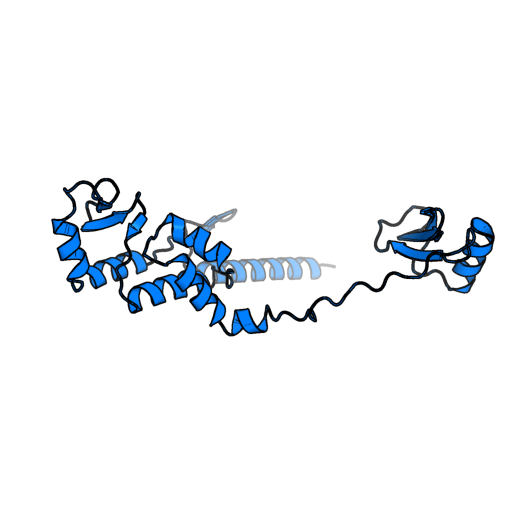 LEU A CA 1
ATOM 1776 C C . LEU A 1 218 ? 21.793 -8.819 -29.635 1.00 96.00 218 LEU A C 1
ATOM 1778 O O . LEU A 1 218 ? 21.262 -7.867 -30.190 1.00 96.00 218 LEU A O 1
ATOM 1782 N N . THR A 1 219 ? 23.117 -8.946 -29.558 1.00 96.19 219 THR A N 1
ATOM 1783 C CA . THR A 1 219 ? 24.061 -7.970 -30.125 1.00 96.19 219 THR A CA 1
ATOM 1784 C C . THR A 1 219 ? 23.910 -7.862 -31.641 1.00 96.19 219 THR A C 1
ATOM 1786 O O . THR A 1 219 ? 23.808 -6.756 -32.165 1.00 96.19 219 THR A O 1
ATOM 1789 N N . GLU A 1 220 ? 23.829 -8.991 -32.349 1.00 96.94 220 GLU A N 1
ATOM 1790 C CA . GLU A 1 220 ? 23.595 -9.012 -33.799 1.00 96.94 220 GLU A CA 1
ATOM 1791 C C . GLU A 1 220 ? 22.270 -8.326 -34.161 1.00 96.94 220 GLU A C 1
ATOM 1793 O O . GLU A 1 220 ? 22.217 -7.501 -35.071 1.00 96.94 220 GLU A O 1
ATOM 1798 N N . LEU A 1 221 ? 21.204 -8.624 -33.410 1.00 96.06 221 LEU A N 1
ATOM 1799 C CA . LEU A 1 221 ? 19.897 -7.999 -33.594 1.00 96.06 221 LEU A CA 1
ATOM 1800 C C . LEU A 1 221 ? 19.937 -6.490 -33.316 1.00 96.06 221 LEU A C 1
ATOM 1802 O O . LEU A 1 221 ? 19.332 -5.723 -34.055 1.00 96.06 221 LEU A O 1
ATOM 1806 N N . TYR A 1 222 ? 20.655 -6.061 -32.279 1.00 95.75 222 TYR A N 1
ATOM 1807 C CA . TYR A 1 222 ? 20.818 -4.649 -31.945 1.00 95.75 222 TYR A CA 1
ATOM 1808 C C . TYR A 1 222 ? 21.519 -3.889 -33.068 1.00 95.75 222 TYR A C 1
ATOM 1810 O O . TYR A 1 222 ? 21.007 -2.876 -33.531 1.00 95.75 222 TYR A O 1
ATOM 1818 N N . ILE A 1 223 ? 22.657 -4.406 -33.541 1.00 95.88 223 ILE A N 1
ATOM 1819 C CA . ILE A 1 223 ? 23.404 -3.785 -34.638 1.00 95.88 223 ILE A CA 1
ATOM 1820 C C . ILE A 1 223 ? 22.533 -3.721 -35.892 1.00 95.88 223 ILE A C 1
ATOM 1822 O O . ILE A 1 223 ? 22.519 -2.702 -36.559 1.00 95.88 223 ILE A O 1
ATOM 1826 N N . ARG A 1 224 ? 21.775 -4.777 -36.200 1.00 96.06 224 ARG A N 1
ATOM 1827 C CA . ARG A 1 224 ? 20.954 -4.818 -37.415 1.00 96.06 224 ARG A CA 1
ATOM 1828 C C . ARG A 1 224 ? 19.759 -3.862 -37.393 1.00 96.06 224 ARG A C 1
ATOM 1830 O O . ARG A 1 224 ? 19.403 -3.329 -38.436 1.00 96.06 224 ARG A O 1
ATOM 1837 N N . GLU A 1 225 ? 19.081 -3.732 -36.255 1.00 94.06 225 GLU A N 1
ATOM 1838 C CA . GLU A 1 225 ? 17.797 -3.016 -36.175 1.00 94.06 225 GLU A CA 1
ATOM 1839 C C . GLU A 1 225 ? 17.936 -1.573 -35.662 1.00 94.06 225 GLU A C 1
ATOM 1841 O O . GLU A 1 225 ? 16.998 -0.789 -35.814 1.00 94.06 225 GLU A O 1
ATOM 1846 N N . ILE A 1 226 ? 19.059 -1.229 -35.016 1.00 92.38 226 ILE A N 1
ATOM 1847 C CA . ILE A 1 226 ? 19.238 0.052 -34.310 1.00 92.38 226 ILE A CA 1
ATOM 1848 C C . ILE A 1 226 ? 20.423 0.877 -34.835 1.00 92.38 226 ILE A C 1
ATOM 1850 O O . ILE A 1 226 ? 20.309 2.103 -34.858 1.00 92.38 226 ILE A O 1
ATOM 1854 N N . VAL A 1 227 ? 21.544 0.246 -35.215 1.00 89.69 227 VAL A N 1
ATOM 1855 C CA . VAL A 1 227 ? 22.785 0.926 -35.657 1.00 89.69 227 VAL A CA 1
ATOM 1856 C C . VAL A 1 227 ? 22.800 1.092 -37.172 1.00 89.69 227 VAL A C 1
ATOM 1858 O O . VAL A 1 227 ? 23.063 2.229 -37.621 1.00 89.69 227 VAL A O 1
#

Mean predicted aligned error: 17.51 Å

Nearest PDB structures (foldseek):
  7q5b-assembly1_A  TM=4.241E-01  e=8.875E-09  Saccharomyces cerevisiae S288C
  7q5b-assembly1_D  TM=4.224E-01  e=6.212E-09  Saccharomyces cerevisiae S288C
  7q5b-assembly1_B  TM=4.149E-01  e=8.875E-09  Saccharomyces cerevisiae S288C
  7jn3-assembly1_E  TM=4.787E-01  e=1.394E-02  Rous sarcoma virus (strain Schmidt-Ruppin A)
  7usf-assembly1_A  TM=4.351E-01  e=3.828E-02  Mouse mammary tumor virus

Radius of gyration: 32.13 Å; Cα contacts (8 Å, |Δi|>4): 210; chains: 1; bounding box: 62×72×74 Å

Organism: Cajanus cajan (NCBI:txid3821)